Protein AF-A0A2W4NSA7-F1 (afdb_monomer)

Sequence (237 aa):
MKSSVKYSKTLLALAFLCTAGAYYANATHLRAGEITVVRENCNSHTYTITVTVYTNTGSSVLFGGRVGEEDILEFGDGDWILVPETPNTPRPDLGPEIGTASFSVTHTFPGPGEYTISYREPNRNQGVLNMDNSVNTRFYIETKLVIDPFMDCNNTPVLLIPPIDRACTGVAFFHNPGAYDPDGDSLSFELVVPFSDRNLKVVRYQDPPANDPRQFYLNYAPGNEKGDGPPSFRVIP

Secondary structure (DSSP, 8-state):
---THHHHHHHHHHHHHSSS---------EEEEEEEEEES-TT-SEEEEEEEEEEETTS-PPBSB-TTS--EEE-SSS-EEEPB-B--EE-TTT-TTEEEEEEEEEEE-SSSEEEEEEEEES---TT-TTSS-GGGSPEEEEEEEEE-TTS------EE-S-S-----TTS-------EE-TT-PPP-----PPEEETTEEPTT---TTTS-HHHH-S-STT-STTSSS--------

Radius of gyration: 23.22 Å; Cα contacts (8 Å, |Δi|>4): 445; chains: 1; bounding box: 49×84×49 Å

Mean predicted aligned error: 8.7 Å

Nearest PDB structures (foldseek):
  3r18-assembly1_A-2  TM=4.362E-01  e=1.658E-01  Gallus gallus
  1sox-assembly1_B  TM=4.479E-01  e=3.201E-01  Gallus gallus
  2a9d-assembly1_A  TM=4.074E-01  e=2.064E-01  Gallus gallus
  7ye6-assembly1_P  TM=1.324E-01  e=3.772E+00  Escherichia coli O157:H7

pLDDT: mean 86.06, std 15.07, range [40.16, 98.69]

Solvent-accessible surface area (backbone atoms only — not comparable to full-atom values): 14156 Å² total; per-residue (Å²): 144,88,70,78,70,68,58,56,60,55,54,52,52,53,57,54,61,76,64,66,62,91,67,76,77,69,50,41,28,47,76,46,68,53,68,40,44,42,58,77,44,83,88,55,57,34,27,44,37,33,43,39,37,32,32,31,58,82,37,92,64,52,49,47,36,58,97,91,59,66,21,35,38,34,52,47,83,84,54,68,45,75,36,59,63,37,74,66,44,79,32,71,91,79,33,85,52,30,18,36,36,72,53,74,48,80,48,70,56,98,63,73,46,76,25,54,30,32,41,35,35,73,17,16,36,65,82,47,73,45,36,59,64,26,35,78,33,31,36,42,53,74,41,78,47,74,45,54,94,87,56,76,73,70,58,51,61,46,69,72,38,79,92,73,81,86,76,58,78,52,49,84,74,85,87,71,50,56,66,47,43,91,76,66,62,88,85,82,86,82,93,74,82,59,36,40,44,92,99,35,63,50,52,77,62,36,62,67,59,72,42,61,42,72,80,71,28,100,53,46,64,44,28,21,60,84,50,82,32,54,58,80,71,79,86,83,132

Foldseek 3Di:
DPDPPPVVVVVVVVVVVVPPDPPPPLFAWFDDWDWWWAAPDFPFLKTKIKIKTKTQQVTPAFQFDDPPFDFWWDFQQPDIDGFDGWHWADDCVLNHRITMTMDIDMDGDPAFDKGKTKTKHAAHHPPPQQAPPRSRQIAMDIDIDGRDPPDTGFIDKDFPDPPSDDDAWLEDDDDDSNTDGPVHDDDDDDDDQGASDVVHGGHNGDPPPRRPVVVRDPDQQLRHNVRNGGDDDDDDD

Structure (mmCIF, N/CA/C/O backbone):
data_AF-A0A2W4NSA7-F1
#
_entry.id   AF-A0A2W4NSA7-F1
#
loop_
_atom_site.group_PDB
_atom_site.id
_atom_site.type_symbol
_atom_site.label_atom_id
_atom_site.label_alt_id
_atom_site.label_comp_id
_atom_site.label_asym_id
_atom_site.label_entity_id
_atom_site.label_seq_id
_atom_site.pdbx_PDB_ins_code
_atom_site.Cartn_x
_atom_site.Cartn_y
_atom_site.Cartn_z
_atom_site.occupancy
_atom_site.B_iso_or_equiv
_atom_site.auth_seq_id
_atom_site.auth_comp_id
_atom_site.auth_asym_id
_atom_site.auth_atom_id
_atom_site.pdbx_PDB_model_num
ATOM 1 N N . MET A 1 1 ? 22.757 66.559 -4.394 1.00 47.31 1 MET A N 1
ATOM 2 C CA . MET A 1 1 ? 21.870 65.521 -4.978 1.00 47.31 1 MET A CA 1
ATOM 3 C C . MET A 1 1 ? 22.685 64.328 -5.496 1.00 47.31 1 MET A C 1
ATOM 5 O O . MET A 1 1 ? 22.903 64.229 -6.691 1.00 47.31 1 MET A O 1
ATOM 9 N N . LYS A 1 2 ? 23.188 63.433 -4.631 1.00 47.50 2 LYS A N 1
ATOM 10 C CA . LYS A 1 2 ? 23.837 62.158 -5.038 1.00 47.50 2 LYS A CA 1
ATOM 11 C C . LYS A 1 2 ? 23.714 61.098 -3.925 1.00 47.50 2 LYS A C 1
ATOM 13 O O . LYS A 1 2 ? 24.714 60.577 -3.455 1.00 47.50 2 LYS A O 1
ATOM 18 N N . SER A 1 3 ? 22.495 60.825 -3.452 1.00 50.91 3 SER A N 1
ATOM 19 C CA . SER A 1 3 ? 22.263 59.845 -2.367 1.00 50.91 3 SER A CA 1
ATOM 20 C C . SER A 1 3 ? 21.275 58.725 -2.736 1.00 50.91 3 SER A C 1
ATOM 22 O O . SER A 1 3 ? 21.416 57.601 -2.271 1.00 50.91 3 SER A O 1
ATOM 24 N N . SER A 1 4 ? 20.340 58.953 -3.663 1.00 51.84 4 SER A N 1
ATOM 25 C CA . SER A 1 4 ? 19.227 58.009 -3.875 1.00 51.84 4 SER A CA 1
ATOM 26 C C . SER A 1 4 ? 19.523 56.793 -4.769 1.00 51.84 4 SER A C 1
ATOM 28 O O . SER A 1 4 ? 18.678 55.916 -4.889 1.00 51.84 4 SER A O 1
ATOM 30 N N . VAL A 1 5 ? 20.704 56.693 -5.393 1.00 52.97 5 VAL A N 1
ATOM 31 C CA . VAL A 1 5 ? 20.994 55.628 -6.385 1.00 52.97 5 VAL A CA 1
ATOM 32 C C . VAL A 1 5 ? 21.591 54.361 -5.751 1.00 52.97 5 VAL A C 1
ATOM 34 O O . VAL A 1 5 ? 21.470 53.276 -6.318 1.00 52.97 5 VAL A O 1
ATOM 37 N N . LYS A 1 6 ? 22.205 54.451 -4.561 1.00 48.12 6 LYS A N 1
ATOM 38 C CA . LYS A 1 6 ? 22.856 53.288 -3.923 1.00 48.12 6 LYS A CA 1
ATOM 39 C C . LYS A 1 6 ? 21.864 52.301 -3.299 1.00 48.12 6 LYS A C 1
ATOM 41 O O . LYS A 1 6 ? 22.124 51.109 -3.350 1.00 48.12 6 LYS A O 1
ATOM 46 N N . TYR A 1 7 ? 20.720 52.768 -2.796 1.00 50.25 7 TYR A N 1
ATOM 47 C CA . TYR A 1 7 ? 19.718 51.901 -2.157 1.00 50.25 7 TYR A CA 1
ATOM 48 C C . TYR A 1 7 ? 18.864 51.109 -3.160 1.00 50.25 7 TYR A C 1
ATOM 50 O O . TYR A 1 7 ? 18.431 50.001 -2.859 1.00 50.25 7 TYR A O 1
ATOM 58 N N . SER A 1 8 ? 18.678 51.631 -4.378 1.00 52.69 8 SER A N 1
ATOM 59 C CA . SER A 1 8 ? 17.890 50.980 -5.437 1.00 52.69 8 SER A CA 1
ATOM 60 C C . SER A 1 8 ? 18.523 49.674 -5.934 1.00 52.69 8 SER A C 1
ATOM 62 O O . SER A 1 8 ? 17.808 48.706 -6.179 1.00 52.69 8 SER A O 1
ATOM 64 N N . LYS A 1 9 ? 19.859 49.606 -6.026 1.00 50.03 9 LYS A N 1
ATOM 65 C CA . LYS A 1 9 ? 20.566 48.391 -6.467 1.00 50.03 9 LYS A CA 1
ATOM 66 C C . LYS A 1 9 ? 20.569 47.293 -5.400 1.00 50.03 9 LYS A C 1
ATOM 68 O O . LYS A 1 9 ? 20.499 46.119 -5.740 1.00 50.03 9 LYS A O 1
ATOM 73 N N . THR A 1 10 ? 20.597 47.674 -4.123 1.00 53.59 10 THR A N 1
ATOM 74 C CA . THR A 1 10 ? 20.563 46.736 -2.992 1.00 53.59 10 THR A CA 1
ATOM 75 C C . THR A 1 10 ? 19.165 46.147 -2.777 1.00 53.59 10 THR A C 1
ATOM 77 O O . THR A 1 10 ? 19.045 44.963 -2.487 1.00 53.59 10 THR A O 1
ATOM 80 N N . LEU A 1 11 ? 18.105 46.937 -2.995 1.00 53.12 11 LEU A N 1
ATOM 81 C CA . LEU A 1 11 ? 16.712 46.466 -2.952 1.00 53.12 11 LEU A CA 1
ATOM 82 C C . LEU A 1 11 ? 16.366 45.528 -4.122 1.00 53.12 11 LEU A C 1
ATOM 84 O O . LEU A 1 11 ? 15.655 44.548 -3.920 1.00 53.12 11 LEU A O 1
ATOM 88 N N . LEU A 1 12 ? 16.915 45.768 -5.320 1.00 53.81 12 LEU A N 1
ATOM 89 C CA . LEU A 1 12 ? 16.735 44.864 -6.465 1.00 53.81 12 LEU A CA 1
ATOM 90 C C . LEU A 1 12 ? 17.470 43.526 -6.274 1.00 53.81 12 LEU A C 1
ATOM 92 O O . LEU A 1 12 ? 16.956 42.482 -6.663 1.00 53.81 12 LEU A O 1
ATOM 96 N N . ALA A 1 13 ? 18.648 43.549 -5.642 1.00 54.66 13 ALA A N 1
ATOM 97 C CA . ALA A 1 13 ? 19.408 42.341 -5.324 1.00 54.66 13 ALA A CA 1
ATOM 98 C C . ALA A 1 13 ? 18.724 41.487 -4.239 1.00 54.66 13 ALA A C 1
ATOM 100 O O . ALA A 1 13 ? 18.745 40.264 -4.339 1.00 54.66 13 ALA A O 1
ATOM 101 N N . LEU A 1 14 ? 18.061 42.108 -3.253 1.00 53.50 14 LEU A N 1
ATOM 102 C CA . LEU A 1 14 ? 17.263 41.387 -2.250 1.00 53.50 14 LEU A CA 1
ATOM 103 C C . LEU A 1 14 ? 15.981 40.781 -2.851 1.00 53.50 14 LEU A C 1
ATOM 105 O O . LEU A 1 14 ? 15.630 39.651 -2.526 1.00 53.50 14 LEU A O 1
ATOM 109 N N . ALA A 1 15 ? 15.316 41.487 -3.771 1.00 54.31 15 ALA A N 1
ATOM 110 C CA . ALA A 1 15 ? 14.117 40.986 -4.452 1.00 54.31 15 ALA A CA 1
ATOM 111 C C . ALA A 1 15 ? 14.413 39.821 -5.423 1.00 54.31 15 ALA A C 1
ATOM 113 O O . ALA A 1 15 ? 13.588 38.921 -5.588 1.00 54.31 15 ALA A O 1
ATOM 114 N N . PHE A 1 16 ? 15.604 39.796 -6.031 1.00 51.59 16 PHE A N 1
ATOM 115 C CA . PHE A 1 16 ? 16.044 38.685 -6.884 1.00 51.59 16 PHE A CA 1
ATOM 116 C C . PHE A 1 16 ? 16.516 37.465 -6.070 1.00 51.59 16 PHE A C 1
ATOM 118 O O . PHE A 1 16 ? 16.397 36.332 -6.524 1.00 51.59 16 PHE A O 1
ATOM 125 N N . LEU A 1 17 ? 16.992 37.673 -4.835 1.00 49.41 17 LEU A N 1
ATOM 126 C CA . LEU A 1 17 ? 17.394 36.584 -3.937 1.00 49.41 17 LEU A CA 1
ATOM 127 C C . LEU A 1 17 ? 16.193 35.904 -3.254 1.00 49.41 17 LEU A C 1
ATOM 129 O O . LEU A 1 17 ? 16.261 34.720 -2.950 1.00 49.41 17 LEU A O 1
ATOM 133 N N . CYS A 1 18 ? 15.071 36.612 -3.077 1.00 50.19 18 CYS A N 1
ATOM 134 C CA . CYS A 1 18 ? 13.823 36.034 -2.555 1.00 50.19 18 CYS A CA 1
ATOM 135 C C . CYS A 1 18 ? 12.964 35.315 -3.614 1.00 50.19 18 CYS A C 1
ATOM 137 O O . CYS A 1 18 ? 11.980 34.677 -3.258 1.00 50.19 18 CYS A O 1
ATOM 139 N N . THR A 1 19 ? 13.315 35.403 -4.901 1.00 50.44 19 THR A N 1
ATOM 140 C CA . THR A 1 19 ? 12.646 34.672 -5.999 1.00 50.44 19 THR A CA 1
ATOM 141 C C . THR A 1 19 ? 13.460 33.475 -6.496 1.00 50.44 19 THR A C 1
ATOM 143 O O . THR A 1 19 ? 13.006 32.733 -7.367 1.00 50.44 19 THR A O 1
ATOM 146 N N . ALA A 1 20 ? 14.638 33.237 -5.909 1.00 49.03 20 ALA A N 1
ATOM 147 C CA . ALA A 1 20 ? 15.462 32.067 -6.165 1.00 49.03 20 ALA A CA 1
ATOM 148 C C . ALA A 1 20 ? 14.853 30.825 -5.494 1.00 49.03 20 ALA A C 1
ATOM 150 O O . ALA A 1 20 ? 15.292 30.384 -4.440 1.00 49.03 20 ALA A O 1
ATOM 151 N N . GLY A 1 21 ? 13.827 30.281 -6.147 1.00 46.22 21 GLY A N 1
ATOM 152 C CA . GLY A 1 21 ? 13.446 28.879 -6.075 1.00 46.22 21 GLY A CA 1
ATOM 153 C C . GLY A 1 21 ? 12.968 28.403 -4.710 1.00 46.22 21 GLY A C 1
ATOM 154 O O . GLY A 1 21 ? 13.722 27.792 -3.958 1.00 46.22 21 GLY A O 1
ATOM 155 N N . ALA A 1 22 ? 11.657 28.496 -4.486 1.00 41.12 22 ALA A N 1
ATOM 156 C CA . ALA A 1 22 ? 10.959 27.384 -3.852 1.00 41.12 22 ALA A CA 1
ATOM 157 C C . ALA A 1 22 ? 11.097 26.168 -4.787 1.00 41.12 22 ALA A C 1
ATOM 159 O O . ALA A 1 22 ? 10.206 25.850 -5.572 1.00 41.12 22 ALA A O 1
ATOM 160 N N . TYR A 1 23 ? 12.277 25.548 -4.788 1.00 40.16 23 TYR A N 1
ATOM 161 C CA . TYR A 1 23 ? 12.419 24.202 -5.298 1.00 40.16 23 TYR A CA 1
ATOM 162 C C . TYR A 1 23 ? 11.615 23.356 -4.326 1.00 40.16 23 TYR A C 1
ATOM 164 O O . TYR A 1 23 ? 12.035 23.150 -3.189 1.00 40.16 23 TYR A O 1
ATOM 172 N N . TYR A 1 24 ? 10.429 22.930 -4.756 1.00 40.41 24 TYR A N 1
ATOM 173 C CA . TYR A 1 24 ? 9.794 21.767 -4.166 1.00 40.41 24 TYR A CA 1
ATOM 174 C C . TYR A 1 24 ? 10.862 20.675 -4.197 1.00 40.41 24 TYR A C 1
ATOM 176 O O . TYR A 1 24 ? 11.271 20.219 -5.268 1.00 40.41 24 TYR A O 1
ATOM 184 N N . ALA A 1 25 ? 11.423 20.358 -3.032 1.00 43.66 25 ALA A N 1
ATOM 185 C CA . ALA A 1 25 ? 12.232 19.171 -2.874 1.00 43.66 25 ALA A CA 1
ATOM 186 C C . ALA A 1 25 ? 11.259 18.020 -3.117 1.00 43.66 25 ALA A C 1
ATOM 188 O O . ALA A 1 25 ? 10.485 17.661 -2.235 1.00 43.66 25 ALA A O 1
ATOM 189 N N . ASN A 1 26 ? 11.208 17.534 -4.356 1.00 51.25 26 ASN A N 1
ATOM 190 C CA . ASN A 1 26 ? 10.340 16.424 -4.705 1.00 51.25 26 ASN A CA 1
ATOM 191 C C . ASN A 1 26 ? 10.906 15.188 -4.012 1.00 51.25 26 ASN A C 1
ATOM 193 O O . ASN A 1 26 ? 11.885 14.584 -4.454 1.00 51.25 26 ASN A O 1
ATOM 197 N N . ALA A 1 27 ? 10.339 14.892 -2.852 1.00 52.41 27 ALA A N 1
ATOM 198 C CA . ALA A 1 27 ? 10.641 13.723 -2.064 1.00 52.41 27 ALA A CA 1
ATOM 199 C C . ALA A 1 27 ? 10.345 12.462 -2.881 1.00 52.41 27 ALA A C 1
ATOM 201 O O . ALA A 1 27 ? 9.227 12.277 -3.323 1.00 52.41 27 ALA A O 1
ATOM 202 N N . THR A 1 28 ? 11.317 11.575 -3.082 1.00 65.56 28 THR A N 1
ATOM 203 C CA . THR A 1 28 ? 11.113 10.302 -3.799 1.00 65.56 28 THR A CA 1
ATOM 204 C C . THR A 1 28 ? 11.436 9.171 -2.844 1.00 65.56 28 THR A C 1
ATOM 206 O O . THR A 1 28 ? 12.606 8.853 -2.628 1.00 65.56 28 THR A O 1
ATOM 209 N N . HIS A 1 29 ? 10.426 8.626 -2.168 1.00 81.94 29 HIS A N 1
ATOM 210 C CA . HIS A 1 29 ? 10.719 7.655 -1.119 1.00 81.94 29 HIS A CA 1
ATOM 211 C C . HIS A 1 29 ? 9.782 6.457 -1.051 1.00 81.94 29 HIS A C 1
ATOM 213 O O . HIS A 1 29 ? 10.255 5.408 -0.635 1.00 81.94 29 HIS A O 1
ATOM 219 N N . LEU A 1 30 ? 8.533 6.525 -1.513 1.00 90.00 30 LEU A N 1
ATOM 220 C CA . LEU A 1 30 ? 7.637 5.367 -1.470 1.00 90.00 30 LEU A CA 1
ATOM 221 C C . LEU A 1 30 ? 7.815 4.451 -2.693 1.00 90.00 30 LEU A C 1
ATOM 223 O O . LEU A 1 30 ? 7.684 4.874 -3.849 1.00 90.00 30 LEU A O 1
ATOM 227 N N . ARG A 1 31 ? 8.118 3.174 -2.425 1.00 89.88 31 ARG A N 1
ATOM 228 C CA . ARG A 1 31 ? 8.253 2.088 -3.417 1.00 89.88 31 ARG A CA 1
ATOM 229 C C . ARG A 1 31 ? 6.955 1.301 -3.559 1.00 89.88 31 ARG A C 1
ATOM 231 O O . ARG A 1 31 ? 6.511 1.053 -4.676 1.00 89.88 31 ARG A O 1
ATOM 238 N N . ALA A 1 32 ? 6.374 0.914 -2.431 1.00 93.00 32 ALA A N 1
ATOM 239 C CA . ALA A 1 32 ? 5.182 0.083 -2.331 1.00 93.00 32 ALA A CA 1
ATOM 240 C C . ALA A 1 32 ? 4.535 0.283 -0.956 1.00 93.00 32 ALA A C 1
ATOM 242 O O . ALA A 1 32 ? 5.135 0.899 -0.074 1.00 93.00 32 ALA A O 1
ATOM 243 N N . GLY A 1 33 ? 3.341 -0.264 -0.760 1.00 94.19 33 GLY A N 1
ATOM 244 C CA . GLY A 1 33 ? 2.681 -0.252 0.535 1.00 94.19 33 GLY A CA 1
ATOM 245 C C . GLY A 1 33 ? 1.365 -1.009 0.520 1.00 94.19 33 GLY A C 1
ATOM 246 O O . GLY A 1 33 ? 0.866 -1.381 -0.542 1.00 94.19 33 GLY A O 1
ATOM 247 N N . GLU A 1 34 ? 0.828 -1.219 1.709 1.00 96.50 34 GLU A N 1
ATOM 248 C CA . GLU A 1 34 ? -0.419 -1.929 1.964 1.00 96.50 34 GLU A CA 1
ATOM 249 C C . GLU A 1 34 ? -1.157 -1.295 3.147 1.00 96.50 34 GLU A C 1
ATOM 251 O O . GLU A 1 34 ? -0.552 -0.631 3.996 1.00 96.50 34 GLU A O 1
ATOM 256 N N . ILE 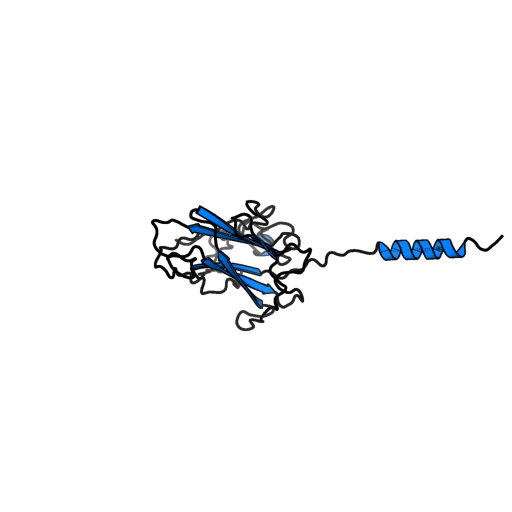A 1 35 ? -2.471 -1.512 3.192 1.00 98.25 35 ILE A N 1
ATOM 257 C CA . ILE A 1 35 ? -3.309 -1.176 4.340 1.00 98.25 35 ILE A CA 1
ATOM 258 C C . ILE A 1 35 ? -3.905 -2.476 4.860 1.00 98.25 35 ILE A C 1
ATOM 260 O O . ILE A 1 35 ? -4.646 -3.142 4.135 1.00 98.25 35 ILE A O 1
ATOM 264 N N . THR A 1 36 ? -3.614 -2.808 6.113 1.00 97.81 36 THR A N 1
ATOM 265 C CA . THR A 1 36 ? -4.266 -3.912 6.818 1.00 97.81 36 THR A CA 1
ATOM 266 C C . THR A 1 36 ? -5.282 -3.377 7.815 1.00 97.81 36 THR A C 1
ATOM 268 O O . THR A 1 36 ? -5.093 -2.324 8.431 1.00 97.81 36 THR A O 1
ATOM 271 N N . VAL A 1 37 ? -6.391 -4.094 7.951 1.00 97.56 37 VAL A N 1
ATOM 272 C CA . VAL A 1 37 ? -7.509 -3.742 8.821 1.00 97.56 37 VAL A CA 1
ATOM 273 C C . VAL A 1 37 ? -7.856 -4.978 9.631 1.00 97.56 37 VAL A C 1
ATOM 275 O O . VAL A 1 37 ? -8.299 -5.986 9.081 1.00 97.56 37 VAL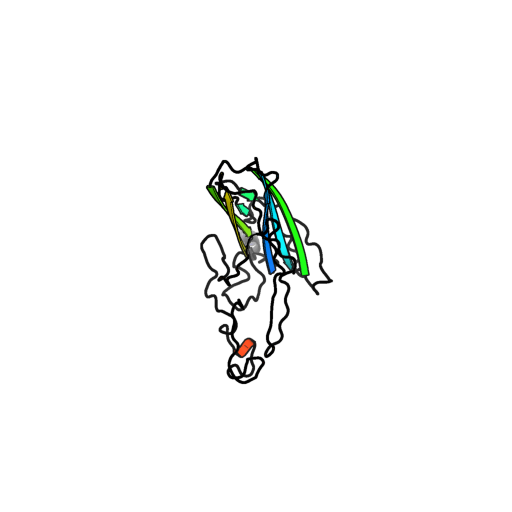 A O 1
ATOM 278 N N . VAL A 1 38 ? -7.623 -4.893 10.938 1.00 95.75 38 VAL A N 1
ATOM 279 C CA . VAL A 1 38 ? -7.856 -5.989 11.880 1.00 95.75 38 VAL A CA 1
ATOM 280 C C . VAL A 1 38 ? -8.913 -5.559 12.879 1.00 95.75 38 VAL A C 1
ATOM 282 O O . VAL A 1 38 ? -8.760 -4.541 13.558 1.00 95.75 38 VAL A O 1
ATOM 285 N N . ARG A 1 39 ? -10.000 -6.318 12.972 1.00 94.31 39 ARG A N 1
ATOM 286 C CA . ARG A 1 39 ? -11.104 -6.029 13.888 1.00 94.31 39 ARG A CA 1
ATOM 287 C C . ARG A 1 39 ? -10.701 -6.385 15.318 1.00 94.31 39 ARG A C 1
ATOM 289 O O . ARG A 1 39 ? -10.184 -7.469 15.564 1.00 94.31 39 ARG A O 1
ATOM 296 N N . GLU A 1 40 ? -10.949 -5.495 16.280 1.00 92.25 40 GLU A N 1
ATOM 297 C CA . GLU A 1 40 ? -10.556 -5.751 17.677 1.00 92.25 40 GLU A CA 1
ATOM 298 C C . GLU A 1 40 ? -11.348 -6.905 18.304 1.00 92.25 40 GLU A C 1
ATOM 300 O O . GLU A 1 40 ? -10.810 -7.697 19.075 1.00 92.25 40 GLU A O 1
ATOM 305 N N . ASN A 1 41 ? -12.647 -6.980 18.008 1.00 88.12 41 ASN A N 1
ATOM 306 C CA . ASN A 1 41 ? -13.501 -8.106 18.365 1.00 88.12 41 ASN A CA 1
ATOM 307 C C . ASN A 1 41 ? -14.737 -8.157 17.456 1.00 88.12 41 ASN A C 1
ATOM 309 O O . ASN A 1 41 ? -15.188 -7.136 16.941 1.00 88.12 41 ASN A O 1
ATOM 313 N N . CYS A 1 42 ? -15.342 -9.338 17.319 1.00 86.06 42 CYS A N 1
ATOM 314 C CA . CYS A 1 42 ? -16.449 -9.579 16.386 1.00 86.06 42 CYS A CA 1
ATOM 315 C C . CYS A 1 42 ? -17.721 -8.758 16.678 1.00 86.06 42 CYS A C 1
ATOM 317 O O . CYS A 1 42 ? -18.604 -8.681 15.830 1.00 86.06 42 CYS A O 1
ATOM 319 N N . ASN A 1 43 ? -17.831 -8.150 17.865 1.00 85.19 43 ASN A N 1
ATOM 320 C CA . ASN A 1 43 ? -19.005 -7.387 18.296 1.00 85.19 43 ASN A CA 1
ATOM 321 C C . ASN A 1 43 ? -18.792 -5.864 18.237 1.00 85.19 43 ASN A C 1
ATOM 323 O O . ASN A 1 43 ? -19.722 -5.116 18.538 1.00 85.19 43 ASN A O 1
ATOM 327 N N . SER A 1 44 ? -17.595 -5.384 17.882 1.00 89.12 44 SER A N 1
ATOM 328 C CA . SER A 1 44 ? -17.293 -3.953 17.777 1.00 89.12 44 SER A CA 1
ATOM 329 C C . SER A 1 44 ? -17.249 -3.493 16.323 1.00 89.12 44 SER A C 1
ATOM 331 O O . SER A 1 44 ? -17.029 -4.283 15.409 1.00 89.12 44 SER A O 1
ATOM 333 N N . HIS A 1 45 ? -17.419 -2.194 16.095 1.00 93.69 45 HIS A N 1
ATOM 334 C CA . HIS A 1 45 ? -17.046 -1.552 14.830 1.00 93.69 45 HIS A CA 1
ATOM 335 C C . HIS A 1 45 ? -15.650 -0.928 14.929 1.00 93.69 45 HIS A C 1
ATOM 337 O O . HIS A 1 45 ? -15.359 0.054 14.251 1.00 93.69 45 HIS A O 1
ATOM 343 N N . THR A 1 46 ? -14.810 -1.469 15.812 1.00 96.44 46 THR A N 1
ATOM 344 C CA . THR A 1 46 ? -13.496 -0.927 16.143 1.00 96.44 46 THR A CA 1
ATOM 345 C C . THR A 1 46 ? -12.416 -1.787 15.508 1.00 96.44 46 THR A C 1
ATOM 347 O O . THR A 1 46 ? -12.391 -3.006 15.695 1.00 96.44 46 THR A O 1
ATOM 350 N N . TYR A 1 47 ? -11.531 -1.139 14.757 1.00 97.56 47 TYR A N 1
ATOM 351 C CA . TYR A 1 47 ? -10.495 -1.786 13.964 1.00 97.56 47 TYR A CA 1
ATOM 352 C C . TYR A 1 47 ? -9.150 -1.119 14.212 1.00 97.56 47 TYR A C 1
ATOM 354 O O . TYR A 1 47 ? -9.059 0.104 14.308 1.00 97.56 47 TYR A O 1
ATOM 362 N N . THR A 1 48 ? -8.100 -1.930 14.255 1.00 98.19 48 THR A N 1
ATOM 363 C CA . THR A 1 48 ? -6.725 -1.467 14.101 1.00 98.19 48 THR A CA 1
ATOM 364 C C . THR A 1 48 ? -6.414 -1.399 12.613 1.00 98.19 48 THR A C 1
ATOM 366 O O . THR A 1 48 ? -6.384 -2.421 11.927 1.00 98.19 48 THR A O 1
ATOM 369 N N . ILE A 1 49 ? -6.191 -0.188 12.117 1.00 98.62 49 ILE A N 1
ATOM 370 C CA . ILE A 1 49 ? -5.814 0.092 10.734 1.00 98.62 49 ILE A CA 1
ATOM 371 C C . ILE A 1 49 ? -4.315 0.352 10.719 1.00 98.62 49 ILE A C 1
ATOM 373 O O . ILE A 1 49 ? -3.836 1.212 11.458 1.00 98.62 49 ILE A O 1
ATOM 377 N N . THR A 1 50 ? -3.576 -0.384 9.894 1.00 98.56 50 THR A N 1
ATOM 378 C CA . THR A 1 50 ? -2.127 -0.225 9.755 1.00 98.56 50 THR A CA 1
ATOM 379 C C . THR A 1 50 ? -1.765 0.065 8.311 1.00 98.56 50 THR A C 1
ATOM 381 O O . THR A 1 50 ? -2.076 -0.719 7.420 1.00 98.56 50 THR A O 1
ATOM 384 N N . VAL A 1 51 ? -1.079 1.182 8.089 1.00 98.31 51 VAL A N 1
ATOM 385 C CA . VAL A 1 51 ? -0.426 1.492 6.817 1.00 98.31 51 VAL A CA 1
ATOM 386 C C . VAL A 1 51 ? 1.018 1.035 6.930 1.00 98.31 51 VAL A C 1
ATOM 388 O O . VAL A 1 51 ? 1.741 1.522 7.801 1.00 98.31 51 VAL A O 1
ATOM 391 N N . THR A 1 52 ? 1.444 0.130 6.054 1.00 97.38 52 THR A N 1
ATOM 392 C CA . THR A 1 52 ? 2.845 -0.296 5.946 1.00 97.38 52 THR A CA 1
ATOM 393 C C . THR A 1 52 ? 3.373 0.114 4.588 1.00 97.38 52 THR A C 1
ATOM 395 O O . THR A 1 52 ? 2.772 -0.200 3.562 1.00 97.38 52 THR A O 1
ATOM 398 N N . VAL A 1 53 ? 4.514 0.796 4.565 1.00 96.06 53 VAL A N 1
ATOM 399 C CA . VAL A 1 53 ? 5.170 1.230 3.332 1.00 96.06 53 VAL A CA 1
ATOM 400 C C . VAL A 1 53 ? 6.587 0.689 3.235 1.00 96.06 53 VAL A C 1
ATOM 402 O O . VAL A 1 53 ? 7.294 0.512 4.229 1.00 96.06 53 VAL A O 1
ATOM 405 N N . TYR A 1 54 ? 7.017 0.477 1.998 1.00 94.56 54 TYR A N 1
ATOM 406 C CA . TYR A 1 54 ? 8.389 0.166 1.643 1.00 94.56 54 TYR A CA 1
ATOM 407 C C . TYR A 1 54 ? 9.034 1.401 1.044 1.00 94.56 54 TYR A C 1
ATOM 409 O O . TYR A 1 54 ? 8.494 2.002 0.110 1.00 94.56 54 TYR A O 1
ATOM 417 N N . THR A 1 55 ? 10.198 1.767 1.565 1.00 93.56 55 THR A N 1
ATOM 418 C CA . THR A 1 55 ? 10.798 3.071 1.317 1.00 93.56 55 THR A CA 1
ATOM 419 C C . THR A 1 55 ? 12.183 2.998 0.684 1.00 93.56 55 THR A C 1
ATOM 421 O O . THR A 1 55 ? 12.874 1.977 0.728 1.00 93.56 55 THR A O 1
ATOM 424 N N . ASN A 1 56 ? 12.582 4.086 0.025 1.00 91.81 56 ASN A N 1
ATOM 425 C CA . ASN A 1 56 ? 13.924 4.307 -0.492 1.00 91.81 56 ASN A CA 1
ATOM 426 C C . ASN A 1 56 ? 14.796 4.982 0.575 1.00 91.81 56 ASN A C 1
ATOM 428 O O . ASN A 1 56 ? 14.735 6.198 0.743 1.00 91.81 56 ASN A O 1
ATOM 432 N N . THR A 1 57 ? 15.645 4.215 1.260 1.00 91.44 57 THR A N 1
ATOM 433 C CA . THR A 1 57 ? 16.522 4.751 2.321 1.00 91.44 57 THR A CA 1
ATOM 434 C C . THR A 1 57 ? 17.731 5.532 1.794 1.00 91.44 57 THR A C 1
ATOM 436 O O . THR A 1 57 ? 18.481 6.090 2.590 1.00 91.44 57 THR A O 1
ATOM 439 N N . GLY A 1 58 ? 17.907 5.631 0.468 1.00 89.25 58 GLY A N 1
ATOM 440 C CA . GLY A 1 58 ? 18.808 6.611 -0.151 1.00 89.25 58 GLY A CA 1
ATOM 441 C C . GLY A 1 58 ? 18.276 8.054 -0.093 1.00 89.25 58 GLY A C 1
ATOM 442 O O . GLY A 1 58 ? 19.033 9.001 -0.302 1.00 89.25 58 GLY A O 1
ATOM 443 N N . SER A 1 59 ? 16.984 8.233 0.207 1.00 86.75 59 SER A N 1
ATOM 444 C CA . SER A 1 59 ? 16.353 9.526 0.481 1.00 86.75 59 SER A CA 1
ATOM 445 C C . SER A 1 59 ? 16.373 9.830 1.982 1.00 86.75 59 SER A C 1
ATOM 447 O O . SER A 1 59 ? 16.210 8.933 2.807 1.00 86.75 59 SER A O 1
ATOM 449 N N . SER A 1 60 ? 16.517 11.106 2.351 1.00 87.62 60 SER A N 1
ATOM 450 C CA . SER A 1 60 ? 16.387 11.560 3.745 1.00 87.62 60 SER A CA 1
ATOM 451 C C . SER A 1 60 ? 14.936 11.797 4.176 1.00 87.62 60 SER A C 1
ATOM 453 O O . SER A 1 60 ? 14.704 12.261 5.289 1.00 87.62 60 SER A O 1
ATOM 455 N N . VAL A 1 61 ? 13.973 11.559 3.283 1.00 88.06 61 VAL A N 1
ATOM 456 C CA . VAL A 1 61 ? 12.550 11.795 3.541 1.00 88.06 61 VAL A CA 1
ATOM 457 C C . VAL A 1 61 ? 11.980 10.651 4.371 1.00 88.06 61 VAL A C 1
ATOM 459 O O . VAL A 1 61 ? 12.247 9.478 4.097 1.00 88.06 61 VAL A O 1
ATOM 462 N N . LEU A 1 62 ? 11.225 11.013 5.402 1.00 92.00 62 LEU A N 1
ATOM 463 C CA . LEU A 1 62 ? 10.554 10.088 6.305 1.00 92.00 62 LEU A CA 1
ATOM 464 C C . LEU A 1 62 ? 9.139 9.793 5.798 1.00 92.00 62 LEU A C 1
ATOM 466 O O . LEU A 1 62 ? 8.613 10.558 5.006 1.00 92.00 62 LEU A O 1
ATOM 470 N N . PHE A 1 63 ? 8.572 8.671 6.237 1.00 94.75 63 PHE A N 1
ATOM 471 C CA . PHE A 1 63 ? 7.196 8.297 5.913 1.00 94.75 63 PHE A CA 1
ATOM 472 C C . PHE A 1 63 ? 6.215 9.157 6.706 1.00 94.75 63 PHE A C 1
ATOM 474 O O . PHE A 1 63 ? 6.409 9.328 7.914 1.00 94.75 63 PHE A O 1
ATOM 481 N N . GLY A 1 64 ? 5.145 9.621 6.065 1.00 94.44 64 GLY A N 1
ATOM 482 C CA . GLY A 1 64 ? 4.184 10.500 6.715 1.00 94.44 64 GLY A CA 1
ATOM 483 C C . GLY A 1 64 ? 4.713 11.923 6.876 1.00 94.44 64 GLY A C 1
ATOM 484 O O . GLY A 1 64 ? 5.869 12.226 6.583 1.00 94.44 64 GLY A O 1
ATOM 485 N N . GLY A 1 65 ? 3.859 12.799 7.391 1.00 92.94 65 GLY A N 1
ATOM 486 C CA . GLY A 1 65 ? 4.082 14.232 7.294 1.00 92.94 65 GLY A CA 1
ATOM 487 C C . GLY A 1 65 ? 3.797 15.031 8.553 1.00 92.94 65 GLY A C 1
ATOM 488 O O . GLY A 1 65 ? 3.565 14.529 9.662 1.00 92.94 65 GLY A O 1
ATOM 489 N N . ARG A 1 66 ? 3.845 16.343 8.355 1.00 91.94 66 ARG A N 1
ATOM 490 C CA . ARG A 1 66 ? 3.610 17.394 9.344 1.00 91.94 66 ARG A CA 1
ATOM 491 C C . ARG A 1 66 ? 2.359 18.183 8.989 1.00 91.94 66 ARG A C 1
ATOM 493 O O . ARG A 1 66 ? 1.820 18.121 7.890 1.00 91.94 66 ARG A O 1
ATOM 500 N N . VAL A 1 67 ? 1.871 18.954 9.959 1.00 87.31 67 VAL A N 1
ATOM 501 C CA . VAL A 1 67 ? 0.676 19.785 9.772 1.00 87.31 67 VAL A CA 1
ATOM 502 C C . VAL A 1 67 ? 0.865 20.713 8.570 1.00 87.31 67 VAL A C 1
ATOM 504 O O . VAL A 1 67 ? 1.788 21.525 8.554 1.00 87.31 67 VAL A O 1
ATOM 507 N N . GLY A 1 68 ? -0.046 20.609 7.600 1.00 84.38 68 GLY A N 1
ATOM 508 C CA . GLY A 1 68 ? -0.009 21.357 6.340 1.00 84.38 68 GLY A CA 1
ATOM 509 C C . GLY A 1 68 ? 0.446 20.540 5.127 1.00 84.38 68 GLY A C 1
ATOM 510 O O . GLY A 1 68 ? 0.373 21.058 4.015 1.00 84.38 68 GLY A O 1
ATOM 511 N N . GLU A 1 69 ? 0.880 19.296 5.327 1.00 88.38 69 GLU A N 1
ATOM 512 C CA . GLU A 1 69 ? 1.215 18.344 4.262 1.00 88.38 69 GLU A CA 1
ATOM 513 C C . GLU A 1 69 ? 0.009 17.442 3.921 1.00 88.38 69 GLU A C 1
ATOM 515 O O . GLU A 1 69 ? -1.068 17.568 4.513 1.00 88.38 69 GLU A O 1
ATOM 520 N N . GLU A 1 70 ? 0.151 16.582 2.909 1.00 88.75 70 GLU A N 1
ATOM 521 C CA . GLU A 1 70 ? -0.958 15.814 2.311 1.00 88.75 70 GLU A CA 1
ATOM 522 C C . GLU A 1 70 ? -0.881 14.302 2.603 1.00 88.75 70 GLU A C 1
ATOM 524 O O . GLU A 1 70 ? -1.462 13.503 1.868 1.00 88.75 70 GLU A O 1
ATOM 529 N N . ASP A 1 71 ? -0.208 13.918 3.689 1.00 94.75 71 ASP A N 1
ATOM 530 C CA . ASP A 1 71 ? 0.064 12.534 4.115 1.00 94.75 71 ASP A CA 1
ATOM 531 C C . ASP A 1 71 ? -1.110 11.931 4.891 1.00 94.75 71 ASP A C 1
ATOM 533 O O . ASP A 1 71 ? -1.050 11.665 6.096 1.00 94.75 71 ASP A O 1
ATOM 537 N N . ILE A 1 72 ? -2.242 11.812 4.203 1.00 97.50 72 ILE A N 1
ATOM 538 C CA . ILE A 1 72 ? -3.547 11.590 4.821 1.00 97.50 72 ILE A CA 1
ATOM 539 C C . ILE A 1 72 ? -3.965 10.126 4.721 1.00 97.50 72 ILE A C 1
ATOM 541 O O . ILE A 1 72 ? -4.013 9.550 3.632 1.00 97.50 72 ILE A O 1
ATOM 545 N N . LEU A 1 73 ? -4.350 9.564 5.868 1.00 98.50 73 LEU A N 1
ATOM 546 C CA . LEU A 1 73 ? -5.147 8.346 5.972 1.00 98.50 73 LEU A CA 1
ATOM 547 C C . LEU A 1 73 ? -6.620 8.745 6.141 1.00 98.50 73 LEU A C 1
ATOM 549 O O . LEU A 1 73 ? -7.004 9.310 7.162 1.00 98.50 73 LEU A O 1
ATOM 553 N N . GLU A 1 74 ? -7.437 8.471 5.130 1.00 98.50 74 GLU A N 1
ATOM 554 C CA . GLU A 1 74 ? -8.890 8.679 5.150 1.00 98.50 74 GLU A CA 1
ATOM 555 C C . GLU A 1 74 ? -9.575 7.351 5.487 1.00 98.50 74 GLU A C 1
ATOM 557 O O . GLU A 1 74 ? -9.267 6.333 4.866 1.00 98.50 74 GLU A O 1
ATOM 562 N N . PHE A 1 75 ? -10.521 7.347 6.429 1.00 98.62 75 PHE A N 1
ATOM 563 C CA . PHE A 1 75 ? -11.212 6.115 6.842 1.00 98.62 75 PHE A CA 1
ATOM 564 C C . PHE A 1 75 ? -12.397 5.758 5.934 1.00 98.62 75 PHE A C 1
ATOM 566 O O . PHE A 1 75 ? -12.858 4.620 5.924 1.00 98.62 75 PHE A O 1
ATOM 573 N N . GLY A 1 76 ? -12.872 6.713 5.131 1.00 97.81 76 GLY A N 1
ATOM 574 C CA . GLY A 1 76 ? -13.994 6.516 4.211 1.00 97.81 76 GLY A CA 1
ATOM 575 C C . GLY A 1 76 ? -15.375 6.760 4.828 1.00 97.81 76 GLY A C 1
ATOM 576 O O . GLY A 1 76 ? -16.376 6.567 4.145 1.00 97.81 76 GLY A O 1
ATOM 577 N N . ASP A 1 77 ? -15.445 7.214 6.080 1.00 98.06 77 ASP A N 1
ATOM 578 C CA . ASP A 1 77 ? -16.668 7.639 6.781 1.00 98.06 77 ASP A CA 1
ATOM 579 C C . ASP A 1 77 ? -16.773 9.166 6.968 1.00 98.06 77 ASP A C 1
ATOM 581 O O . ASP A 1 77 ? -17.734 9.663 7.552 1.00 98.06 77 ASP A O 1
ATOM 585 N N . GLY A 1 78 ? -15.809 9.913 6.423 1.00 97.69 78 GLY A N 1
ATOM 586 C CA . GLY A 1 78 ? -15.682 11.363 6.568 1.00 97.69 78 GLY A CA 1
ATOM 587 C C . GLY A 1 78 ? -14.563 11.778 7.522 1.00 97.69 78 GLY A C 1
ATOM 588 O O . GLY A 1 78 ? -14.087 12.912 7.415 1.00 97.69 78 GLY A O 1
ATOM 589 N N . ASP A 1 79 ? -14.093 10.862 8.372 1.00 98.31 79 ASP A N 1
ATOM 590 C CA . ASP A 1 79 ? -12.946 11.095 9.239 1.00 98.31 79 ASP A CA 1
ATOM 591 C C . ASP A 1 79 ? -11.628 10.767 8.524 1.00 98.31 79 ASP A C 1
ATOM 593 O O . ASP A 1 79 ? -11.539 9.953 7.593 1.00 98.31 79 ASP A O 1
ATOM 597 N N . TRP A 1 80 ? -10.573 11.437 8.975 1.00 98.19 80 TRP A N 1
ATOM 598 C CA . TRP A 1 80 ? -9.220 11.277 8.467 1.00 98.19 80 TRP A CA 1
ATOM 599 C C . TRP A 1 80 ? -8.196 11.627 9.543 1.00 98.19 80 TRP A C 1
ATOM 601 O O . TRP A 1 80 ? -8.494 12.320 10.520 1.00 98.19 80 TRP A O 1
ATOM 611 N N . ILE A 1 81 ? -6.964 11.173 9.338 1.00 98.00 81 ILE A N 1
ATOM 612 C CA . ILE A 1 81 ? -5.820 11.516 10.175 1.00 98.00 81 ILE A CA 1
ATOM 613 C C . ILE A 1 81 ? -4.610 11.859 9.305 1.00 98.00 81 ILE A C 1
ATOM 615 O O . ILE A 1 81 ? -4.368 11.240 8.269 1.00 98.00 81 ILE A O 1
ATOM 619 N N . LEU A 1 82 ? -3.848 12.864 9.735 1.00 97.94 82 LEU A N 1
ATOM 620 C CA . LEU A 1 82 ? -2.503 13.094 9.222 1.00 97.94 82 LEU A CA 1
ATOM 621 C C . LEU A 1 82 ? -1.587 12.012 9.798 1.00 97.94 82 LEU A C 1
ATOM 623 O O . LEU A 1 82 ? -1.412 11.943 11.018 1.00 97.94 82 LEU A O 1
ATOM 627 N N . VAL A 1 83 ? -1.000 11.189 8.932 1.00 97.88 83 VAL A N 1
ATOM 628 C CA . VAL A 1 83 ? -0.005 10.200 9.348 1.00 97.88 83 VAL A CA 1
ATOM 629 C C . VAL A 1 83 ? 1.250 10.950 9.799 1.00 97.88 83 VAL A C 1
ATOM 631 O O . VAL A 1 83 ? 1.797 11.723 9.014 1.00 97.88 83 VAL A O 1
ATOM 634 N N . PRO A 1 84 ? 1.703 10.773 11.052 1.00 96.69 84 PRO A N 1
ATOM 635 C CA . PRO A 1 84 ? 2.846 11.505 11.569 1.00 96.69 84 PRO A CA 1
ATOM 636 C C . PRO A 1 84 ? 4.147 11.026 10.928 1.00 96.69 84 PRO A C 1
ATOM 638 O O . PRO A 1 84 ? 4.330 9.834 10.671 1.00 96.69 84 PRO A O 1
ATOM 641 N N . GLU A 1 85 ? 5.081 11.960 10.779 1.00 95.12 85 GLU A N 1
ATOM 642 C CA . GLU A 1 85 ? 6.449 11.685 10.345 1.00 95.12 85 GLU A CA 1
ATOM 643 C C . GLU A 1 85 ? 7.086 10.547 11.171 1.00 95.12 85 GLU A C 1
ATOM 645 O O . GLU A 1 85 ? 7.301 10.655 12.383 1.00 95.12 85 GLU A O 1
ATOM 650 N N . THR A 1 86 ? 7.381 9.440 10.495 1.00 94.69 86 THR A N 1
ATOM 651 C CA . THR A 1 86 ? 7.821 8.175 11.080 1.00 94.69 86 THR A CA 1
ATOM 652 C C . THR A 1 86 ? 9.149 7.741 10.449 1.00 94.69 86 THR A C 1
ATOM 654 O O . THR A 1 86 ? 9.263 7.661 9.221 1.00 94.69 86 THR A O 1
ATOM 657 N N . PRO A 1 87 ? 10.182 7.433 11.258 1.00 94.00 87 PRO A N 1
ATOM 658 C CA . PRO A 1 87 ? 11.473 7.006 10.737 1.00 94.00 87 PRO A CA 1
ATOM 659 C C . PRO A 1 87 ? 11.403 5.732 9.889 1.00 94.00 87 PRO A C 1
ATOM 661 O O . PRO A 1 87 ? 10.794 4.735 10.275 1.00 94.00 87 PRO A O 1
ATOM 664 N N . ASN A 1 88 ? 12.127 5.735 8.770 1.00 94.44 88 ASN A N 1
ATOM 665 C CA . ASN A 1 88 ? 12.353 4.533 7.977 1.00 94.44 88 ASN A CA 1
ATOM 666 C C . ASN A 1 88 ? 13.267 3.560 8.731 1.00 94.44 88 ASN A C 1
ATOM 668 O O . ASN A 1 88 ? 14.361 3.928 9.162 1.00 94.44 88 ASN A O 1
ATOM 672 N N . THR A 1 89 ? 12.857 2.299 8.822 1.00 96.25 89 THR A N 1
ATOM 673 C CA . THR A 1 89 ? 13.682 1.198 9.328 1.00 96.25 89 THR A CA 1
ATOM 674 C C . THR A 1 89 ? 14.432 0.558 8.159 1.00 96.25 89 THR A C 1
ATOM 676 O O . THR A 1 89 ? 13.782 0.003 7.272 1.00 96.25 89 THR A O 1
ATOM 679 N N . PRO A 1 90 ? 15.776 0.606 8.107 1.00 95.94 90 PRO A N 1
ATOM 680 C CA . PRO A 1 90 ? 16.537 -0.021 7.029 1.00 95.94 90 PRO A CA 1
ATOM 681 C C . PRO A 1 90 ? 16.321 -1.537 6.956 1.00 95.94 90 PRO A C 1
ATOM 683 O O . PRO A 1 90 ? 16.296 -2.220 7.980 1.00 95.94 90 PRO A O 1
ATOM 686 N N . ARG A 1 91 ? 16.228 -2.066 5.733 1.00 96.00 91 ARG A N 1
ATOM 687 C CA . ARG A 1 91 ? 16.041 -3.493 5.431 1.00 96.00 91 ARG A CA 1
ATOM 688 C C . ARG A 1 91 ? 17.148 -4.005 4.505 1.00 96.00 91 ARG A C 1
ATOM 690 O O . ARG A 1 91 ? 16.896 -4.275 3.330 1.00 96.00 91 ARG A O 1
ATOM 697 N N . PRO A 1 92 ? 18.396 -4.127 5.005 1.00 94.81 92 PRO A N 1
ATOM 698 C CA . PRO A 1 92 ? 19.529 -4.582 4.195 1.00 94.81 92 PRO A CA 1
ATOM 699 C C . PRO A 1 92 ? 19.359 -6.018 3.682 1.00 94.81 92 PRO A C 1
ATOM 701 O O . PRO A 1 92 ? 19.986 -6.393 2.695 1.00 94.81 92 PRO A O 1
ATOM 704 N N . ASP A 1 93 ? 18.498 -6.806 4.328 1.00 94.56 93 ASP A N 1
ATOM 705 C CA . ASP A 1 93 ? 18.089 -8.142 3.902 1.00 94.56 93 ASP A CA 1
ATOM 706 C C . ASP A 1 93 ? 17.264 -8.138 2.603 1.00 94.56 93 ASP A C 1
ATOM 708 O O . ASP A 1 93 ? 17.311 -9.110 1.855 1.00 94.56 93 ASP A O 1
ATOM 712 N N . LEU A 1 94 ? 16.567 -7.037 2.298 1.00 92.44 94 LEU A N 1
ATOM 713 C CA . LEU A 1 94 ? 15.831 -6.850 1.040 1.00 92.44 94 LEU A CA 1
ATOM 714 C C . LEU A 1 94 ? 16.700 -6.209 -0.056 1.00 92.44 94 LEU A C 1
ATOM 716 O O . LEU A 1 94 ? 16.350 -6.231 -1.237 1.00 92.44 94 LEU A O 1
ATOM 720 N N . GLY A 1 95 ? 17.853 -5.653 0.322 1.00 91.94 95 GLY A N 1
ATOM 721 C CA . GLY A 1 95 ? 18.842 -5.067 -0.575 1.00 91.94 95 GLY A CA 1
ATOM 722 C C . GLY A 1 95 ? 19.255 -3.639 -0.193 1.00 91.94 95 GLY A C 1
ATOM 723 O O . GLY A 1 95 ? 18.803 -3.090 0.811 1.00 91.94 95 GLY A O 1
ATOM 724 N N . PRO A 1 96 ? 20.143 -3.015 -0.989 1.00 91.69 96 PRO A N 1
ATOM 725 C CA . PRO A 1 96 ? 20.571 -1.637 -0.773 1.00 91.69 96 PRO A CA 1
ATOM 726 C C . PRO A 1 96 ? 19.413 -0.647 -0.919 1.00 91.69 96 PRO A C 1
ATOM 728 O O . PRO A 1 96 ? 18.555 -0.816 -1.785 1.00 91.69 96 PRO A O 1
ATOM 731 N N . GLU A 1 97 ? 19.454 0.415 -0.110 1.00 92.25 97 GLU A N 1
ATOM 732 C CA . GLU A 1 97 ? 18.528 1.557 -0.171 1.00 92.25 97 GLU A CA 1
ATOM 733 C C . GLU A 1 97 ? 17.044 1.172 -0.047 1.00 92.25 97 GLU A C 1
ATOM 735 O O . GLU A 1 97 ? 16.155 1.808 -0.623 1.00 92.25 97 GLU A O 1
ATOM 740 N N . ILE A 1 98 ? 16.771 0.107 0.709 1.00 93.56 98 ILE A N 1
ATOM 741 C CA . ILE A 1 98 ? 15.423 -0.349 1.034 1.00 93.56 98 ILE A CA 1
ATOM 742 C C . ILE A 1 98 ? 15.201 -0.201 2.536 1.00 93.56 98 ILE A C 1
ATOM 744 O O . ILE A 1 98 ? 16.080 -0.489 3.356 1.00 93.56 98 ILE A O 1
ATOM 748 N N . GLY A 1 99 ? 14.019 0.277 2.893 1.00 95.19 99 GLY A N 1
ATOM 749 C CA . GLY A 1 99 ? 13.534 0.318 4.261 1.00 95.19 99 GLY A CA 1
ATOM 750 C C . GLY A 1 99 ? 12.036 0.082 4.322 1.00 95.19 99 GLY A C 1
ATOM 751 O O . GLY A 1 99 ? 11.375 -0.087 3.298 1.00 95.19 99 GLY A O 1
ATOM 752 N N . THR A 1 100 ? 11.514 0.056 5.537 1.00 96.81 100 THR A N 1
ATOM 753 C CA . THR A 1 100 ? 10.085 -0.039 5.826 1.00 96.81 100 THR A CA 1
ATOM 754 C C . THR A 1 100 ? 9.702 0.976 6.886 1.00 96.81 100 THR A C 1
ATOM 756 O O . THR A 1 100 ? 10.498 1.262 7.782 1.00 96.81 100 THR A O 1
ATOM 759 N N . ALA A 1 101 ? 8.480 1.477 6.825 1.00 96.56 101 ALA A N 1
ATOM 760 C CA . ALA A 1 101 ? 7.874 2.262 7.890 1.00 96.56 101 ALA A CA 1
ATOM 761 C C . ALA A 1 101 ? 6.402 1.866 8.022 1.00 96.56 101 ALA A C 1
ATOM 763 O O . ALA A 1 101 ? 5.809 1.346 7.076 1.00 96.56 101 ALA A O 1
ATOM 764 N N . SER A 1 102 ? 5.829 2.069 9.203 1.00 97.62 102 SER A N 1
ATOM 765 C CA . SER A 1 102 ? 4.441 1.705 9.462 1.00 97.62 102 SER A CA 1
ATOM 766 C C . SER A 1 102 ? 3.796 2.643 10.465 1.00 97.62 102 SER A C 1
ATOM 768 O O . SER A 1 102 ? 4.443 3.060 11.427 1.00 97.62 102 SER A O 1
ATOM 770 N N . PHE A 1 103 ? 2.509 2.904 10.277 1.00 98.25 103 PHE A N 1
ATOM 771 C CA . PHE A 1 103 ? 1.676 3.654 11.208 1.00 98.25 103 PHE A CA 1
ATOM 772 C C . PHE A 1 103 ? 0.390 2.877 11.479 1.00 98.25 103 PHE A C 1
ATOM 774 O O . PHE A 1 103 ? -0.279 2.453 10.537 1.00 98.25 103 PHE A O 1
ATOM 781 N N . SER A 1 104 ? 0.046 2.715 12.757 1.00 98.56 104 SER A N 1
ATOM 782 C CA . SER A 1 104 ? -1.164 2.019 13.199 1.00 98.56 104 SER A CA 1
ATOM 783 C C . SER A 1 104 ? -2.051 2.948 14.015 1.00 98.56 104 SER A C 1
ATOM 785 O O . SER A 1 104 ? -1.568 3.681 14.880 1.00 98.56 104 SER A O 1
ATOM 787 N N . VAL A 1 105 ? -3.357 2.878 13.774 1.00 98.62 105 VAL A N 1
ATOM 788 C CA . VAL A 1 105 ? -4.367 3.654 14.494 1.00 98.62 105 VAL A CA 1
ATOM 789 C C . VAL A 1 105 ? -5.612 2.809 14.732 1.00 98.62 105 VAL A C 1
ATOM 791 O O . VAL A 1 105 ? -6.030 2.039 13.868 1.00 98.62 105 VAL A O 1
ATOM 794 N N . THR A 1 106 ? -6.215 2.958 15.908 1.00 98.50 106 THR A N 1
ATOM 795 C CA . THR A 1 106 ? -7.535 2.396 16.198 1.00 98.50 106 THR A CA 1
ATOM 796 C C . THR A 1 106 ? -8.611 3.369 15.732 1.00 98.50 106 THR A C 1
ATOM 798 O O . THR A 1 106 ? -8.607 4.530 16.144 1.00 98.50 106 THR A O 1
ATOM 801 N N . HIS A 1 107 ? -9.555 2.892 14.923 1.00 98.38 107 HIS A N 1
ATOM 802 C CA . HIS A 1 107 ? -10.706 3.669 14.456 1.00 98.38 107 HIS A CA 1
ATOM 803 C C . HIS A 1 107 ? -12.012 2.925 14.726 1.00 98.38 107 HIS A C 1
ATOM 805 O O . HIS A 1 107 ? -12.057 1.698 14.630 1.00 98.38 107 HIS A O 1
ATOM 811 N N . THR A 1 108 ? -13.075 3.654 15.077 1.00 97.94 108 THR A N 1
ATOM 812 C CA . THR A 1 108 ? -14.412 3.078 15.298 1.00 97.94 108 THR A CA 1
ATOM 813 C C . THR A 1 108 ? -15.395 3.629 14.279 1.00 97.94 108 THR A C 1
ATOM 815 O O . THR A 1 108 ? -15.726 4.809 14.321 1.00 97.94 108 THR A O 1
ATOM 818 N N . PHE A 1 109 ? -15.899 2.757 13.408 1.00 97.44 109 PHE A N 1
ATOM 819 C CA . PHE A 1 109 ? -16.868 3.121 12.378 1.00 97.44 109 PHE A CA 1
ATOM 820 C C . PHE A 1 109 ? -18.279 3.298 12.965 1.00 97.44 109 PHE A C 1
ATOM 822 O O . PHE A 1 109 ? -18.651 2.612 13.925 1.00 97.44 109 PHE A O 1
ATOM 829 N N . PRO A 1 110 ? -19.106 4.184 12.381 1.00 96.94 110 PRO A N 1
ATOM 830 C CA . PRO A 1 110 ? -20.417 4.527 12.933 1.00 96.94 110 PRO A CA 1
ATOM 831 C C . PRO A 1 110 ? -21.445 3.388 12.852 1.00 96.94 110 PRO A C 1
ATOM 833 O O . PRO A 1 110 ? -22.429 3.402 13.594 1.00 96.94 110 PRO A O 1
ATOM 836 N N . GLY A 1 111 ? -21.250 2.400 11.976 1.00 94.69 111 GLY A N 1
ATOM 837 C CA . GLY A 1 111 ? -22.179 1.286 11.825 1.00 94.69 111 GLY A CA 1
ATOM 838 C C . GLY A 1 111 ? -21.858 0.370 10.645 1.00 94.69 111 GLY A C 1
ATOM 839 O O . GLY A 1 111 ? -20.771 0.452 10.076 1.00 94.69 111 GLY A O 1
ATOM 840 N N . PRO A 1 112 ? -22.812 -0.499 10.273 1.00 94.31 112 PRO A N 1
ATOM 841 C CA . PRO A 1 112 ? -22.753 -1.267 9.037 1.00 94.31 112 PRO A CA 1
ATOM 842 C C . PRO A 1 112 ? -22.614 -0.388 7.794 1.00 94.31 112 PRO A C 1
ATOM 844 O O . PRO A 1 112 ? -23.260 0.659 7.694 1.00 94.31 112 PRO A O 1
ATOM 847 N N . GLY A 1 113 ? -21.826 -0.844 6.824 1.00 94.88 113 GLY A N 1
ATOM 848 C CA . GLY A 1 113 ? -21.583 -0.105 5.590 1.00 94.88 113 GLY A CA 1
ATOM 849 C C . GLY A 1 113 ? -20.324 -0.545 4.853 1.00 94.88 113 GLY A C 1
ATOM 850 O O . GLY A 1 113 ? -19.600 -1.439 5.289 1.00 94.88 113 GLY A O 1
ATOM 851 N N . GLU A 1 114 ? -20.076 0.110 3.723 1.00 96.81 114 GLU A N 1
ATOM 852 C CA . GLU A 1 114 ? -18.840 -0.030 2.960 1.00 96.81 114 GLU A CA 1
ATOM 853 C C . GLU A 1 114 ? -17.977 1.216 3.150 1.00 96.81 114 GLU A C 1
ATOM 855 O O . GLU A 1 114 ? -18.421 2.334 2.880 1.00 96.81 114 GLU A O 1
ATOM 860 N N . TYR A 1 115 ? -16.731 1.016 3.563 1.00 97.62 115 TYR A N 1
ATOM 861 C CA . TYR A 1 115 ? -15.771 2.080 3.818 1.00 97.62 115 TYR A CA 1
ATOM 862 C C . TYR A 1 115 ? -14.532 1.848 2.967 1.00 97.62 115 TYR A C 1
ATOM 864 O O . TYR A 1 115 ? -13.969 0.755 2.951 1.00 97.62 115 TYR A O 1
ATOM 872 N N . THR A 1 116 ? -14.107 2.869 2.226 1.00 98.25 116 THR A N 1
ATOM 873 C CA . THR A 1 116 ? -12.853 2.797 1.470 1.00 98.25 116 THR A CA 1
ATOM 874 C C . THR A 1 116 ? -11.780 3.559 2.221 1.00 98.25 116 THR A C 1
ATOM 876 O O . THR A 1 116 ? -11.708 4.788 2.132 1.00 98.25 116 THR A O 1
ATOM 879 N N . ILE A 1 117 ? -10.959 2.807 2.944 1.00 98.69 117 ILE A N 1
ATOM 880 C CA . ILE A 1 117 ? -9.834 3.335 3.701 1.00 98.69 117 ILE A CA 1
ATOM 881 C C . ILE A 1 117 ? -8.698 3.564 2.711 1.00 98.69 117 ILE A C 1
ATOM 883 O O . ILE A 1 117 ? -8.322 2.648 1.980 1.00 98.69 117 ILE A O 1
ATOM 887 N N . SER A 1 118 ? -8.155 4.773 2.663 1.00 98.56 118 SER A N 1
ATOM 888 C CA . SER A 1 118 ? -7.109 5.115 1.702 1.00 98.56 118 SER A CA 1
ATOM 889 C C . SER A 1 118 ? -6.001 5.923 2.332 1.00 98.56 118 SER A C 1
ATOM 891 O O . SER A 1 118 ? -6.259 6.794 3.158 1.00 98.56 118 SER A O 1
ATOM 893 N N . TYR A 1 119 ? -4.784 5.678 1.871 1.00 98.25 119 TYR A N 1
ATOM 894 C CA . TYR A 1 119 ? -3.618 6.458 2.231 1.00 98.25 119 TYR A CA 1
ATOM 895 C C . TYR A 1 119 ? -3.031 7.124 0.992 1.00 98.25 119 TYR A C 1
ATOM 897 O O . TYR A 1 119 ? -2.850 6.474 -0.046 1.00 98.25 119 TYR A O 1
ATOM 905 N N . ARG A 1 120 ? -2.715 8.415 1.114 1.00 96.00 120 ARG A N 1
ATOM 906 C CA . ARG A 1 120 ? -1.987 9.170 0.096 1.00 96.00 120 ARG A CA 1
ATOM 907 C C . ARG A 1 120 ? -0.847 9.957 0.716 1.00 96.00 120 ARG A C 1
ATOM 909 O O . ARG A 1 120 ? -0.979 10.455 1.824 1.00 96.00 120 ARG A O 1
ATOM 916 N N . GLU A 1 121 ? 0.226 10.091 -0.045 1.00 93.75 121 GLU A N 1
ATOM 917 C CA . GLU A 1 121 ? 1.401 10.895 0.295 1.00 93.75 121 GLU A CA 1
ATOM 918 C C . GLU A 1 121 ? 1.962 11.496 -1.007 1.00 93.75 121 GLU A C 1
ATOM 920 O O . GLU A 1 121 ? 1.908 10.846 -2.069 1.00 93.75 121 GLU A O 1
ATOM 925 N N . PRO A 1 122 ? 2.436 12.757 -0.995 1.00 90.12 122 PRO A N 1
ATOM 926 C CA . PRO A 1 122 ? 3.071 13.356 -2.153 1.00 90.12 122 PRO A CA 1
ATOM 927 C C . PRO A 1 122 ? 4.215 12.505 -2.699 1.00 90.12 122 PRO A C 1
ATOM 929 O O . PRO A 1 122 ? 5.099 12.071 -1.969 1.00 90.12 122 PRO A O 1
ATOM 932 N N . ASN A 1 123 ? 4.232 12.401 -4.031 1.00 81.50 123 ASN A N 1
ATOM 933 C CA . ASN A 1 123 ? 5.307 11.830 -4.837 1.00 81.50 123 ASN A CA 1
ATOM 934 C C . ASN A 1 123 ? 5.513 10.306 -4.709 1.00 81.50 123 ASN A C 1
ATOM 936 O O . ASN A 1 123 ? 5.373 9.680 -3.663 1.00 81.50 123 ASN A O 1
ATOM 940 N N . ARG A 1 124 ? 5.915 9.690 -5.821 1.00 88.00 124 ARG A N 1
ATOM 941 C CA . ARG A 1 124 ? 6.440 8.319 -5.882 1.00 88.00 124 ARG A CA 1
ATOM 942 C C . ARG A 1 124 ? 7.951 8.372 -6.060 1.00 88.00 124 ARG A C 1
ATOM 944 O O . ARG A 1 124 ? 8.549 9.437 -6.224 1.00 88.00 124 ARG A O 1
ATOM 951 N N . ASN A 1 125 ? 8.586 7.208 -6.124 1.00 84.81 125 ASN A N 1
ATOM 952 C CA . ASN A 1 125 ? 9.954 7.148 -6.617 1.00 84.81 125 ASN A CA 1
ATOM 953 C C . ASN A 1 125 ? 10.092 7.756 -8.023 1.00 84.81 125 ASN A C 1
ATOM 955 O O . ASN A 1 125 ? 9.283 7.525 -8.929 1.00 84.81 125 ASN A O 1
ATOM 959 N N . GLN A 1 126 ? 11.153 8.536 -8.215 1.00 86.12 126 GLN A N 1
ATOM 960 C CA . GLN A 1 126 ? 11.525 9.042 -9.529 1.00 86.12 126 GLN A CA 1
ATOM 961 C C . GLN A 1 126 ? 11.955 7.888 -10.438 1.00 86.12 126 GLN A C 1
ATOM 963 O O . GLN A 1 126 ? 12.597 6.938 -9.996 1.00 86.12 126 GLN A O 1
ATOM 968 N N . GLY A 1 127 ? 11.628 8.001 -11.727 1.00 84.56 127 GLY A N 1
ATOM 969 C CA . GLY A 1 127 ? 12.075 7.047 -12.742 1.00 84.56 127 GLY A CA 1
ATOM 970 C C . GLY A 1 127 ? 11.203 5.799 -12.852 1.00 84.56 127 GLY A C 1
ATOM 971 O O . GLY A 1 127 ? 11.657 4.798 -13.394 1.00 84.56 127 GLY A O 1
ATOM 972 N N . VAL A 1 128 ? 9.956 5.841 -12.372 1.00 87.44 128 VAL A N 1
ATOM 973 C CA . VAL A 1 128 ? 8.975 4.794 -12.681 1.00 87.44 128 VAL A CA 1
ATOM 974 C C . VAL A 1 128 ? 8.571 4.944 -14.150 1.00 87.44 128 VAL A C 1
ATOM 976 O O . VAL A 1 128 ? 8.015 5.964 -14.546 1.00 87.44 128 VAL A O 1
ATOM 979 N N . LEU A 1 129 ? 8.904 3.940 -14.964 1.00 86.56 129 LEU A N 1
ATOM 980 C CA . LEU A 1 129 ? 8.883 4.032 -16.431 1.00 86.56 129 LEU A CA 1
ATOM 981 C C . LEU A 1 129 ? 7.527 3.711 -17.071 1.00 86.56 129 LEU A C 1
ATOM 983 O O . LEU A 1 129 ? 7.350 3.923 -18.266 1.00 86.56 129 LEU A O 1
ATOM 987 N N . ASN A 1 130 ? 6.580 3.161 -16.316 1.00 87.69 130 ASN A N 1
ATOM 988 C CA . ASN A 1 130 ? 5.250 2.791 -16.802 1.00 87.69 130 ASN A CA 1
ATOM 989 C C . ASN A 1 130 ? 4.191 3.875 -16.549 1.00 87.69 130 ASN A C 1
ATOM 991 O O . ASN A 1 130 ? 3.008 3.559 -16.549 1.00 87.69 130 ASN A O 1
ATOM 995 N N . MET A 1 131 ? 4.588 5.127 -16.310 1.00 90.94 131 MET A N 1
ATOM 996 C CA . MET A 1 131 ? 3.701 6.289 -16.168 1.00 90.94 131 MET A CA 1
ATOM 997 C C . MET A 1 131 ? 4.465 7.587 -16.460 1.00 90.94 131 MET A C 1
ATOM 999 O O . MET A 1 131 ? 5.697 7.610 -16.419 1.00 90.94 131 MET A O 1
ATOM 1003 N N . ASP A 1 132 ? 3.749 8.685 -16.688 1.00 90.44 132 ASP A N 1
ATOM 1004 C CA . ASP A 1 132 ? 4.369 10.004 -16.828 1.00 90.44 132 ASP A CA 1
ATOM 1005 C C . ASP A 1 132 ? 4.630 10.650 -15.456 1.00 90.44 132 ASP A C 1
ATOM 1007 O O . ASP A 1 132 ? 3.818 10.558 -14.540 1.00 90.44 132 ASP A O 1
ATOM 1011 N N . ASN A 1 133 ? 5.746 11.379 -15.337 1.00 89.44 133 ASN A N 1
ATOM 1012 C CA . ASN A 1 133 ? 6.033 12.283 -14.214 1.00 89.44 133 ASN A CA 1
ATOM 1013 C C . ASN A 1 133 ? 5.904 11.643 -12.810 1.00 89.44 133 ASN A C 1
ATOM 1015 O O . ASN A 1 133 ? 5.323 12.235 -11.895 1.00 89.44 133 ASN A O 1
ATOM 1019 N N . SER A 1 134 ? 6.459 10.438 -12.626 1.00 89.56 134 SER A N 1
ATOM 1020 C CA . SER A 1 134 ? 6.299 9.655 -11.389 1.00 89.56 134 SER A CA 1
ATOM 1021 C C . SER A 1 134 ? 6.693 10.411 -10.116 1.00 89.56 134 SER A C 1
ATOM 1023 O O . SER A 1 134 ? 6.005 10.332 -9.106 1.00 89.56 134 SER A O 1
ATOM 1025 N N . VAL A 1 135 ? 7.762 11.206 -10.190 1.00 88.00 135 VAL A N 1
ATOM 1026 C CA . VAL A 1 135 ? 8.294 12.000 -9.074 1.00 88.00 135 VAL A CA 1
ATOM 1027 C C . VAL A 1 135 ? 7.328 13.062 -8.552 1.00 88.00 135 VAL A C 1
ATOM 1029 O O . VAL A 1 135 ? 7.437 13.412 -7.393 1.00 88.00 135 VAL A O 1
ATOM 1032 N N . ASN A 1 136 ? 6.390 13.556 -9.365 1.00 88.12 136 ASN A N 1
ATOM 1033 C CA . ASN A 1 136 ? 5.372 14.527 -8.934 1.00 88.12 136 ASN A CA 1
ATOM 1034 C C . ASN A 1 136 ? 3.967 13.903 -8.877 1.00 88.12 136 ASN A C 1
ATOM 1036 O O . ASN A 1 136 ? 2.962 14.607 -8.790 1.00 88.12 136 ASN A O 1
ATOM 1040 N N . THR A 1 137 ? 3.877 12.580 -9.012 1.00 91.56 137 THR A N 1
ATOM 1041 C CA . THR A 1 137 ? 2.618 11.841 -8.935 1.00 91.56 137 THR A CA 1
ATOM 1042 C C . THR A 1 137 ? 2.493 11.280 -7.531 1.00 91.56 137 THR A C 1
ATOM 1044 O O . THR A 1 137 ? 3.405 10.595 -7.080 1.00 91.56 137 THR A O 1
ATOM 1047 N N . ARG A 1 138 ? 1.381 11.546 -6.839 1.00 93.06 138 ARG A N 1
ATOM 1048 C CA . ARG A 1 138 ? 1.166 11.036 -5.477 1.00 93.06 138 ARG A CA 1
ATOM 1049 C C . ARG A 1 138 ? 1.207 9.510 -5.431 1.00 93.06 138 ARG A C 1
ATOM 1051 O O . ARG A 1 138 ? 0.767 8.820 -6.365 1.00 93.06 138 ARG A O 1
ATOM 1058 N N . PHE A 1 139 ? 1.738 8.989 -4.334 1.00 94.56 139 PHE A N 1
ATOM 1059 C CA . PHE A 1 139 ? 1.532 7.603 -3.959 1.00 94.56 139 PHE A CA 1
ATOM 1060 C C . PHE A 1 139 ? 0.123 7.465 -3.373 1.00 94.56 139 PHE A C 1
ATOM 1062 O O . PHE A 1 139 ? -0.304 8.303 -2.586 1.00 94.56 139 PHE A O 1
ATOM 1069 N N . TYR A 1 140 ? -0.604 6.433 -3.794 1.00 96.69 140 TYR A N 1
ATOM 1070 C CA . TYR A 1 140 ? -1.966 6.161 -3.346 1.00 96.69 140 TYR A CA 1
ATOM 1071 C C . TYR A 1 140 ? -2.182 4.655 -3.246 1.00 96.69 140 TYR A C 1
ATOM 1073 O O . TYR A 1 140 ? -1.858 3.928 -4.195 1.00 96.69 140 TYR A O 1
ATOM 1081 N N . ILE A 1 141 ? -2.746 4.220 -2.122 1.00 97.25 141 ILE A N 1
ATOM 1082 C CA . ILE A 1 141 ? -3.229 2.859 -1.871 1.00 97.25 141 ILE A CA 1
ATOM 1083 C C . ILE A 1 141 ? -4.574 2.931 -1.148 1.00 97.25 141 ILE A C 1
ATOM 1085 O O . ILE A 1 141 ? -4.827 3.858 -0.379 1.00 97.25 141 ILE A O 1
ATOM 1089 N N . GLU A 1 142 ? -5.434 1.948 -1.383 1.00 98.06 142 GLU A N 1
ATOM 1090 C CA . GLU A 1 142 ? -6.728 1.848 -0.717 1.00 98.06 142 GLU A CA 1
ATOM 1091 C C . GLU A 1 142 ? -7.094 0.392 -0.436 1.00 98.06 142 GLU A C 1
ATOM 1093 O O . GLU A 1 142 ? -6.626 -0.525 -1.111 1.00 98.06 142 GLU A O 1
ATOM 1098 N N . THR A 1 143 ? -7.936 0.199 0.572 1.00 97.44 143 THR A N 1
ATOM 1099 C CA . THR A 1 143 ? -8.574 -1.074 0.895 1.00 97.44 143 THR A CA 1
ATOM 1100 C C . THR A 1 143 ? -10.051 -0.840 1.187 1.00 97.44 143 THR A C 1
ATOM 1102 O O . THR A 1 143 ? -10.450 0.239 1.643 1.00 97.44 143 THR A O 1
ATOM 1105 N N . LYS A 1 144 ? -10.882 -1.843 0.903 1.00 96.38 144 LYS A N 1
ATOM 1106 C CA . LYS A 1 144 ? -12.325 -1.776 1.127 1.00 96.38 144 LYS A CA 1
ATOM 1107 C C . LYS A 1 144 ? -12.686 -2.605 2.351 1.00 96.38 144 LYS A C 1
ATOM 1109 O O . LYS A 1 144 ? -12.482 -3.813 2.362 1.00 96.38 144 LYS A O 1
ATOM 1114 N N . LEU A 1 145 ? -13.258 -1.951 3.353 1.00 95.69 145 LEU A N 1
ATOM 1115 C CA . LEU A 1 145 ? -13.855 -2.591 4.515 1.00 95.69 145 LEU A CA 1
ATOM 1116 C C . LEU A 1 145 ? -15.366 -2.696 4.301 1.00 95.69 145 LEU A C 1
ATOM 1118 O O . LEU A 1 145 ? -16.029 -1.692 4.036 1.00 95.69 145 LEU A O 1
ATOM 1122 N N . VAL A 1 146 ? -15.913 -3.899 4.450 1.00 94.25 146 VAL A N 1
ATOM 1123 C CA . VAL A 1 146 ? -17.359 -4.141 4.443 1.00 94.25 146 VAL A CA 1
ATOM 1124 C C . VAL A 1 146 ? -17.768 -4.604 5.835 1.00 94.25 146 VAL A C 1
ATOM 1126 O O . VAL A 1 146 ? -17.375 -5.679 6.278 1.00 94.25 146 VAL A O 1
ATOM 1129 N N . ILE A 1 147 ? -18.551 -3.782 6.531 1.00 93.38 147 ILE A N 1
ATOM 1130 C CA . ILE A 1 147 ? -19.125 -4.119 7.834 1.00 93.38 147 ILE A CA 1
ATOM 1131 C C . ILE A 1 147 ? -20.548 -4.622 7.596 1.00 93.38 147 ILE A C 1
ATOM 1133 O O . ILE A 1 147 ? -21.482 -3.827 7.473 1.00 93.38 147 ILE A O 1
ATOM 1137 N N . ASP A 1 148 ? -20.703 -5.942 7.525 1.00 89.62 148 ASP A N 1
ATOM 1138 C CA . ASP A 1 148 ? -21.994 -6.611 7.369 1.00 89.62 148 ASP A CA 1
ATOM 1139 C C . ASP A 1 148 ? -22.415 -7.258 8.706 1.00 89.62 148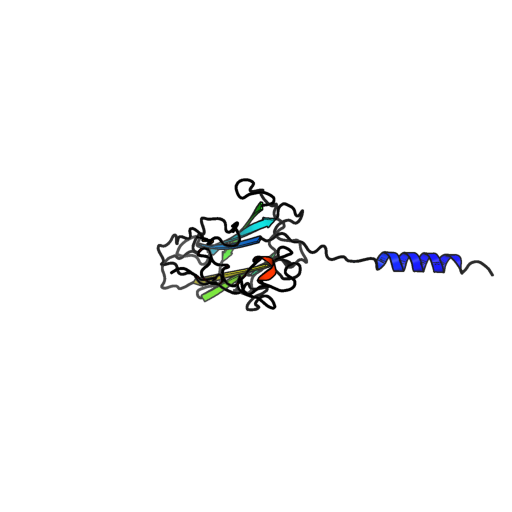 ASP A C 1
ATOM 1141 O O . ASP A 1 148 ? -21.666 -8.073 9.246 1.00 89.62 148 ASP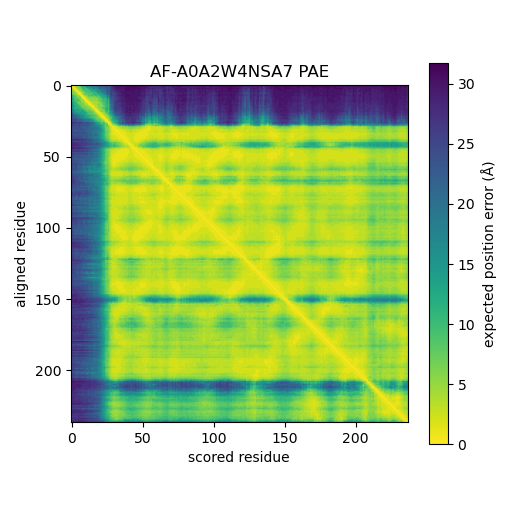 A O 1
ATOM 1145 N N . PRO A 1 149 ? -23.592 -6.919 9.271 1.00 85.44 149 PRO A N 1
ATOM 1146 C CA . PRO A 1 149 ? -24.066 -7.488 10.533 1.00 85.44 149 PRO A CA 1
ATOM 1147 C C . PRO A 1 149 ? -24.419 -8.982 10.447 1.00 85.44 149 PRO A C 1
ATOM 1149 O O . PRO A 1 149 ? -24.668 -9.597 11.484 1.00 85.44 149 PRO A O 1
ATOM 1152 N N . PHE A 1 150 ? -24.490 -9.552 9.242 1.00 84.88 150 PHE A N 1
ATOM 1153 C CA . PHE A 1 150 ? -24.784 -10.963 8.996 1.00 84.88 150 PHE A CA 1
ATOM 1154 C C . PHE A 1 150 ? -23.547 -11.789 8.633 1.00 84.88 150 PHE A C 1
ATOM 1156 O O . PHE A 1 150 ? -23.671 -13.009 8.518 1.00 84.88 150 PHE A O 1
ATOM 1163 N N . MET A 1 151 ? -22.384 -11.157 8.442 1.00 79.50 151 MET A N 1
ATOM 1164 C CA . MET A 1 151 ? -21.124 -11.869 8.240 1.00 79.50 151 MET A CA 1
ATOM 1165 C C . MET A 1 151 ? -20.391 -12.080 9.561 1.00 79.50 151 MET A C 1
ATOM 1167 O O . MET A 1 151 ? -20.513 -11.298 10.508 1.00 79.50 151 MET A O 1
ATOM 1171 N N . ASP A 1 152 ? -19.612 -13.157 9.598 1.00 79.44 152 ASP A N 1
ATOM 1172 C CA . ASP A 1 152 ? -18.681 -13.418 10.683 1.00 79.44 152 ASP A CA 1
ATOM 1173 C C . ASP A 1 152 ? -17.567 -12.356 10.715 1.00 79.44 152 ASP A C 1
ATOM 1175 O O . ASP A 1 152 ? -17.499 -11.432 9.899 1.00 79.44 152 ASP A O 1
ATOM 1179 N N . CYS A 1 153 ? -16.695 -12.449 11.717 1.00 86.06 153 CYS A N 1
ATOM 1180 C CA . CYS A 1 153 ? -15.533 -11.576 11.784 1.00 86.06 153 CYS A CA 1
ATOM 1181 C C . CYS A 1 153 ? -14.667 -11.768 10.539 1.00 86.06 153 CYS A C 1
ATOM 1183 O O . CYS A 1 153 ? -14.306 -12.896 10.232 1.00 86.06 153 CYS A O 1
ATOM 1185 N N . ASN A 1 154 ? -14.338 -10.668 9.866 1.00 88.62 154 ASN A N 1
ATOM 1186 C CA . ASN A 1 154 ? -13.466 -10.674 8.704 1.00 88.62 154 ASN A CA 1
ATOM 1187 C C . ASN A 1 154 ? -12.409 -9.570 8.842 1.00 88.62 154 ASN A C 1
ATOM 1189 O O . ASN A 1 154 ? -12.689 -8.488 9.381 1.00 88.62 154 ASN A O 1
ATOM 1193 N N . ASN A 1 155 ? -11.203 -9.861 8.380 1.00 90.69 155 ASN A N 1
ATOM 1194 C CA . ASN A 1 155 ? -10.029 -9.009 8.391 1.00 90.69 155 ASN A CA 1
ATOM 1195 C C . ASN A 1 155 ? -9.433 -8.952 6.980 1.00 90.69 155 ASN A C 1
ATOM 1197 O O . ASN A 1 155 ? -9.705 -9.778 6.121 1.00 90.69 155 ASN A O 1
ATOM 1201 N N . THR A 1 156 ? -8.585 -7.963 6.711 1.00 93.19 156 THR A N 1
ATOM 1202 C CA . THR A 1 156 ? -7.880 -7.936 5.420 1.00 93.19 156 THR A CA 1
ATOM 1203 C C . THR A 1 156 ? -6.903 -9.107 5.287 1.00 93.19 156 THR A C 1
ATOM 1205 O O . THR A 1 156 ? -6.273 -9.470 6.289 1.00 93.19 156 THR A O 1
ATOM 1208 N N . PRO A 1 157 ? -6.637 -9.587 4.058 1.00 94.19 157 PRO A N 1
ATOM 1209 C CA . PRO A 1 157 ? -5.551 -10.525 3.819 1.00 94.19 157 PRO A CA 1
ATOM 1210 C C . PRO A 1 157 ? -4.200 -9.926 4.214 1.00 94.19 157 PRO A C 1
ATOM 1212 O O . PRO A 1 157 ? -3.995 -8.710 4.186 1.00 94.19 157 PRO A O 1
ATOM 1215 N N . VAL A 1 158 ? -3.257 -10.802 4.548 1.00 94.50 158 VAL A N 1
ATOM 1216 C CA . VAL A 1 158 ? -1.900 -10.438 4.962 1.00 94.50 158 VAL A CA 1
ATOM 1217 C C . VAL A 1 158 ? -0.915 -10.876 3.887 1.00 94.50 158 VAL A C 1
ATOM 1219 O O . VAL A 1 158 ? -0.917 -12.043 3.492 1.00 94.50 158 VAL A O 1
ATOM 1222 N N . LEU A 1 159 ? -0.052 -9.964 3.432 1.00 94.38 159 LEU A N 1
ATOM 1223 C CA . LEU A 1 159 ? 0.997 -10.251 2.452 1.00 94.38 159 LEU A CA 1
ATOM 1224 C C . LEU A 1 159 ? 2.308 -10.584 3.177 1.00 94.38 159 LEU A C 1
ATOM 1226 O O . LEU A 1 159 ? 2.884 -9.753 3.876 1.00 94.38 159 LEU A O 1
ATOM 1230 N N . LEU A 1 160 ? 2.790 -11.820 3.034 1.00 92.94 160 LEU A N 1
ATOM 1231 C CA . LEU A 1 160 ? 3.986 -12.289 3.747 1.00 92.94 160 LEU A CA 1
ATOM 1232 C C . LEU A 1 160 ? 5.296 -11.984 3.019 1.00 92.94 160 LEU A C 1
ATOM 1234 O O . LEU A 1 160 ? 6.365 -12.020 3.635 1.00 92.94 160 LEU A O 1
ATOM 1238 N N . ILE A 1 161 ? 5.233 -11.734 1.712 1.00 93.31 161 ILE A N 1
ATOM 1239 C CA . ILE A 1 161 ? 6.411 -11.499 0.882 1.00 93.31 161 ILE A CA 1
ATOM 1240 C C . ILE A 1 161 ? 6.467 -10.009 0.532 1.00 93.31 161 ILE A C 1
ATOM 1242 O O . ILE A 1 161 ? 5.596 -9.520 -0.188 1.00 93.31 161 ILE A O 1
ATOM 1246 N N . PRO A 1 162 ? 7.496 -9.278 1.003 1.00 92.31 162 PRO A N 1
ATOM 1247 C CA . PRO A 1 162 ? 7.733 -7.900 0.601 1.00 92.31 162 PRO A CA 1
ATOM 1248 C C . PRO A 1 162 ? 7.734 -7.730 -0.925 1.00 92.31 162 PRO A C 1
ATOM 1250 O O . PRO A 1 162 ? 8.478 -8.448 -1.597 1.00 92.31 162 PRO A O 1
ATOM 1253 N N . PRO A 1 163 ? 6.995 -6.753 -1.487 1.00 90.62 163 PRO A N 1
ATOM 1254 C CA . PRO A 1 163 ? 6.945 -6.479 -2.925 1.00 90.62 163 PRO A CA 1
ATOM 1255 C C . PRO A 1 163 ? 8.190 -5.701 -3.388 1.00 90.62 163 PRO A C 1
ATOM 1257 O O . PRO A 1 163 ? 8.108 -4.616 -3.969 1.00 90.62 163 PRO A O 1
ATOM 1260 N N . ILE A 1 164 ? 9.371 -6.224 -3.051 1.00 89.94 164 ILE A N 1
ATOM 1261 C CA . ILE A 1 164 ? 10.678 -5.666 -3.395 1.00 89.94 164 ILE A CA 1
ATOM 1262 C C . ILE A 1 164 ? 11.388 -6.645 -4.311 1.00 89.94 164 ILE A C 1
ATOM 1264 O O . ILE A 1 164 ? 12.242 -7.434 -3.909 1.00 89.94 164 ILE A O 1
ATOM 1268 N N . ASP A 1 165 ? 11.005 -6.572 -5.576 1.00 85.44 165 ASP A N 1
ATOM 1269 C CA . ASP A 1 165 ? 11.435 -7.527 -6.576 1.00 85.44 165 ASP A CA 1
ATOM 1270 C C . ASP A 1 165 ? 12.503 -6.967 -7.516 1.00 85.44 165 ASP A C 1
ATOM 1272 O O . ASP A 1 165 ? 12.584 -5.766 -7.797 1.00 85.44 165 ASP A O 1
ATOM 1276 N N . ARG A 1 166 ? 13.330 -7.872 -8.043 1.00 84.94 166 ARG A N 1
ATOM 1277 C CA . ARG A 1 166 ? 14.316 -7.580 -9.084 1.00 84.94 166 ARG A CA 1
ATOM 1278 C C . ARG A 1 166 ? 14.153 -8.585 -10.208 1.00 84.94 166 ARG A C 1
ATOM 1280 O O . ARG A 1 166 ? 14.235 -9.788 -9.983 1.00 84.94 166 ARG A O 1
ATOM 1287 N N . ALA A 1 167 ? 13.969 -8.074 -11.416 1.00 84.81 167 ALA A N 1
ATOM 1288 C CA . ALA A 1 167 ? 13.854 -8.876 -12.622 1.00 84.81 167 ALA A CA 1
ATOM 1289 C C . ALA A 1 167 ? 15.050 -8.626 -13.549 1.00 84.81 167 ALA A C 1
ATOM 1291 O O . ALA A 1 167 ? 15.575 -7.512 -13.619 1.00 84.81 167 ALA A O 1
ATOM 1292 N N . CYS A 1 168 ? 15.458 -9.659 -14.284 1.00 84.06 168 CYS A N 1
ATOM 1293 C CA . CYS A 1 168 ? 16.400 -9.537 -15.393 1.00 84.06 168 CYS A CA 1
ATOM 1294 C C . CYS A 1 168 ? 15.632 -9.468 -16.715 1.00 84.06 168 CYS A C 1
ATOM 1296 O O . CYS A 1 168 ? 14.595 -10.108 -16.880 1.00 84.06 168 CYS A O 1
ATOM 1298 N N . THR A 1 169 ? 16.149 -8.709 -17.676 1.00 80.56 169 THR A N 1
ATOM 1299 C CA . THR A 1 169 ? 15.562 -8.644 -19.016 1.00 80.56 169 THR A CA 1
ATOM 1300 C C . THR A 1 169 ? 15.758 -9.977 -19.740 1.00 80.56 169 THR A C 1
ATOM 1302 O O . THR A 1 169 ? 16.792 -10.628 -19.595 1.00 80.56 169 THR A O 1
ATOM 1305 N N . GLY A 1 170 ? 14.744 -10.410 -20.495 1.00 81.88 170 GLY A N 1
ATOM 1306 C CA . GLY A 1 170 ? 14.772 -11.695 -21.204 1.00 81.88 170 GLY A CA 1
ATOM 1307 C C . GLY A 1 170 ? 14.624 -12.933 -20.313 1.00 81.88 170 GLY A C 1
ATOM 1308 O O . GLY A 1 170 ? 14.828 -14.037 -20.801 1.00 81.88 170 GLY A O 1
ATOM 1309 N N . VAL A 1 171 ? 14.272 -12.779 -19.033 1.00 87.94 171 VAL A N 1
ATOM 1310 C CA . VAL A 1 171 ? 13.996 -13.888 -18.104 1.00 87.94 171 VAL A CA 1
ATOM 1311 C C . VAL A 1 171 ? 12.585 -13.724 -17.554 1.00 87.94 171 VAL A C 1
ATOM 1313 O O . VAL A 1 171 ? 12.157 -12.599 -17.280 1.00 87.94 171 VAL A O 1
ATOM 1316 N N . ALA A 1 172 ? 11.841 -14.824 -17.412 1.00 88.88 172 ALA A N 1
ATOM 1317 C CA . ALA A 1 172 ? 10.504 -14.751 -16.844 1.00 88.88 172 ALA A CA 1
ATOM 1318 C C . ALA A 1 172 ? 10.605 -14.370 -15.363 1.00 88.88 172 ALA A C 1
ATOM 1320 O O . ALA A 1 172 ? 11.320 -14.995 -14.581 1.00 88.88 172 ALA A O 1
ATOM 1321 N N . PHE A 1 173 ? 9.881 -13.322 -14.982 1.00 89.25 173 PHE A N 1
ATOM 1322 C CA . PHE A 1 173 ? 9.808 -12.863 -13.607 1.00 89.25 173 PHE A CA 1
ATOM 1323 C C . PHE A 1 173 ? 8.462 -13.257 -12.999 1.00 89.25 173 PHE A C 1
ATOM 1325 O O . PHE A 1 173 ? 7.412 -13.039 -13.606 1.00 89.25 173 PHE A O 1
ATOM 1332 N N . PHE A 1 174 ? 8.510 -13.822 -11.794 1.00 90.50 174 PHE A N 1
ATOM 1333 C CA . PHE A 1 174 ? 7.339 -14.246 -11.040 1.00 90.50 174 PHE A CA 1
ATOM 1334 C C . PHE A 1 174 ? 7.367 -13.579 -9.671 1.00 90.50 174 PHE A C 1
ATOM 1336 O O . PHE A 1 174 ? 8.353 -13.699 -8.946 1.00 90.50 174 PHE A O 1
ATOM 1343 N N . HIS A 1 175 ? 6.267 -12.924 -9.316 1.00 90.12 175 HIS A N 1
ATOM 1344 C CA . HIS A 1 175 ? 6.027 -12.428 -7.971 1.00 90.12 175 HIS A CA 1
ATOM 1345 C C . HIS A 1 175 ? 4.870 -13.213 -7.358 1.00 90.12 175 HIS A C 1
ATOM 1347 O O . HIS A 1 175 ? 3.814 -13.357 -7.976 1.00 90.12 175 HIS A O 1
ATOM 1353 N N . ASN A 1 176 ? 5.078 -13.716 -6.146 1.00 92.56 176 ASN A N 1
ATOM 1354 C CA . ASN A 1 176 ? 4.024 -14.261 -5.307 1.00 92.56 176 ASN A CA 1
ATOM 1355 C C . ASN A 1 176 ? 3.995 -13.401 -4.040 1.00 92.56 176 ASN A C 1
ATOM 1357 O O . ASN A 1 176 ? 5.010 -13.369 -3.345 1.00 92.56 176 ASN A O 1
ATOM 1361 N N . PRO A 1 177 ? 2.875 -12.733 -3.719 1.00 92.69 177 PRO A N 1
ATOM 1362 C CA . PRO A 1 177 ? 2.805 -11.874 -2.542 1.00 92.69 177 PRO A CA 1
ATOM 1363 C C . PRO A 1 177 ? 2.782 -12.663 -1.221 1.00 92.69 177 PRO A C 1
ATOM 1365 O O . PRO A 1 177 ? 2.835 -12.076 -0.142 1.00 92.69 177 PRO A O 1
ATOM 1368 N N . GLY A 1 178 ? 2.688 -13.998 -1.277 1.00 94.25 178 GLY A N 1
ATOM 1369 C CA . GLY A 1 178 ? 2.571 -14.843 -0.092 1.00 94.25 178 GLY A CA 1
ATOM 1370 C C . GLY A 1 178 ? 1.317 -14.509 0.708 1.00 94.25 178 GLY A C 1
ATOM 1371 O O . GLY A 1 178 ? 1.359 -14.527 1.934 1.00 94.25 178 GLY A O 1
ATOM 1372 N N . ALA A 1 179 ? 0.246 -14.118 0.016 1.00 94.50 179 ALA A N 1
ATOM 1373 C CA . ALA A 1 179 ? -0.968 -13.660 0.660 1.00 94.50 179 ALA A CA 1
ATOM 1374 C C . ALA A 1 179 ? -1.691 -14.828 1.333 1.00 94.50 179 ALA A C 1
ATOM 1376 O O . ALA A 1 179 ? -1.813 -15.909 0.748 1.00 94.50 179 ALA A O 1
ATOM 1377 N N . TYR A 1 180 ? -2.201 -14.594 2.534 1.00 95.56 180 TYR A N 1
ATOM 1378 C CA . TYR A 1 180 ? -3.134 -15.500 3.189 1.00 95.56 180 TYR A CA 1
ATOM 1379 C C . TYR A 1 180 ? -4.245 -14.702 3.863 1.00 95.56 180 TYR A C 1
ATOM 1381 O O . TYR A 1 180 ? -4.046 -13.554 4.263 1.00 95.56 180 TYR A O 1
ATOM 1389 N N . ASP A 1 181 ? -5.406 -15.331 3.976 1.00 95.44 181 ASP A N 1
ATOM 1390 C CA . ASP A 1 181 ? -6.536 -14.789 4.708 1.00 95.44 181 ASP A CA 1
ATOM 1391 C C . ASP A 1 181 ? -6.594 -15.428 6.105 1.00 95.44 181 ASP A C 1
ATOM 1393 O O . ASP A 1 181 ? -6.590 -16.663 6.201 1.00 95.44 181 ASP A O 1
ATOM 1397 N N . PRO A 1 182 ? -6.572 -14.642 7.195 1.00 93.06 182 PRO A N 1
ATOM 1398 C CA . PRO A 1 182 ? -6.613 -15.190 8.548 1.00 93.06 182 PRO A CA 1
ATOM 1399 C C . PRO A 1 182 ? -7.969 -15.814 8.913 1.00 93.06 182 PRO A C 1
ATOM 1401 O O . PRO A 1 182 ? -8.007 -16.645 9.824 1.00 93.06 182 PRO A O 1
ATOM 1404 N N . ASP A 1 183 ? -9.043 -15.452 8.212 1.00 92.75 183 ASP A N 1
ATOM 1405 C CA . ASP A 1 183 ? -10.410 -15.920 8.453 1.00 92.75 183 ASP A CA 1
ATOM 1406 C C . ASP A 1 183 ? -10.782 -17.116 7.549 1.00 92.75 183 ASP A C 1
ATOM 1408 O O . ASP A 1 183 ? -11.785 -17.798 7.771 1.00 92.75 183 ASP A O 1
ATOM 1412 N N . GLY A 1 184 ? -9.901 -17.467 6.606 1.00 92.19 184 GLY A N 1
ATOM 1413 C CA . GLY A 1 184 ? -10.029 -18.632 5.731 1.00 92.19 184 GLY A CA 1
ATOM 1414 C C . GLY A 1 184 ? -10.745 -18.340 4.414 1.00 92.19 184 GLY A C 1
ATOM 1415 O O . GLY A 1 184 ? -11.120 -19.287 3.712 1.00 92.19 184 GLY A O 1
ATOM 1416 N N . ASP A 1 185 ? -10.912 -17.062 4.067 1.00 91.88 185 ASP A N 1
ATOM 1417 C CA . ASP A 1 185 ? -11.533 -16.653 2.813 1.00 91.88 185 ASP A CA 1
ATOM 1418 C C . ASP A 1 185 ? -10.668 -17.026 1.596 1.00 91.88 185 ASP A C 1
ATOM 1420 O O . ASP A 1 185 ? -9.435 -17.123 1.634 1.00 91.88 185 ASP A O 1
ATOM 1424 N N . SER A 1 186 ? -11.331 -17.246 0.459 1.00 94.50 186 SER A N 1
ATOM 1425 C CA . SER A 1 186 ? -10.645 -17.461 -0.813 1.00 94.50 186 SER A CA 1
ATOM 1426 C C . SER A 1 186 ? -10.050 -16.156 -1.335 1.00 94.50 186 SER A C 1
ATOM 1428 O O . SER A 1 186 ? -10.754 -15.153 -1.438 1.00 94.50 186 SER A O 1
ATOM 1430 N N . LEU A 1 187 ? -8.794 -16.199 -1.775 1.00 94.56 187 LEU A N 1
ATOM 1431 C CA . LEU A 1 187 ? -8.108 -15.047 -2.352 1.00 94.56 187 LEU A CA 1
ATOM 1432 C C . LEU A 1 187 ? -8.131 -15.076 -3.881 1.00 94.56 187 LEU A C 1
ATOM 1434 O O . LEU A 1 187 ? -7.914 -16.114 -4.506 1.00 94.56 187 LEU A O 1
ATOM 1438 N N . SER A 1 188 ? -8.333 -13.906 -4.483 1.00 94.38 188 SER A N 1
ATOM 1439 C CA . SER A 1 188 ? -8.198 -13.674 -5.922 1.00 94.38 188 SER A CA 1
ATOM 1440 C C . SER A 1 188 ? -7.362 -12.426 -6.174 1.00 94.38 188 SER A C 1
ATOM 1442 O O . SER A 1 188 ? -7.411 -11.486 -5.383 1.00 94.38 188 SER A O 1
ATOM 1444 N N . PHE A 1 189 ? -6.632 -12.397 -7.287 1.00 93.19 189 PHE A N 1
ATOM 1445 C CA . PHE A 1 189 ? -5.707 -11.314 -7.613 1.00 93.19 189 PHE A CA 1
ATOM 1446 C C . PHE A 1 189 ? -6.022 -10.728 -8.983 1.00 93.19 189 PHE A C 1
ATOM 1448 O O . PHE A 1 189 ? -6.264 -11.456 -9.946 1.00 93.19 189 PHE A O 1
ATOM 1455 N N . GLU A 1 190 ? -5.940 -9.408 -9.078 1.00 92.38 190 GLU A N 1
ATOM 1456 C CA . GLU A 1 190 ? -6.054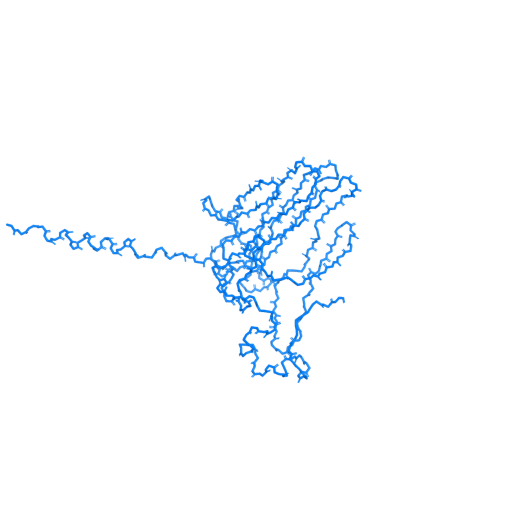 -8.667 -10.327 1.00 92.38 190 GLU A CA 1
ATOM 1457 C C . GLU A 1 190 ? -4.947 -7.612 -10.390 1.00 92.38 190 GLU A C 1
ATOM 1459 O O . GLU A 1 190 ? -4.600 -6.984 -9.389 1.00 92.38 190 GLU A O 1
ATOM 1464 N N . LEU A 1 191 ? -4.383 -7.414 -11.582 1.00 90.44 191 LEU A N 1
ATOM 1465 C CA . LEU A 1 191 ? -3.478 -6.302 -11.837 1.00 90.44 191 LEU A CA 1
ATOM 1466 C C . LEU A 1 191 ? -4.289 -5.039 -12.108 1.00 90.44 191 LEU A C 1
ATOM 1468 O O . LEU A 1 191 ? -5.109 -5.002 -13.022 1.00 90.44 191 LEU A O 1
ATOM 1472 N N . VAL A 1 192 ? -4.002 -3.980 -11.356 1.00 91.69 192 VAL A N 1
ATOM 1473 C CA . VAL A 1 192 ? -4.648 -2.678 -11.527 1.00 91.69 192 VAL A CA 1
ATOM 1474 C C . VAL A 1 192 ? -3.652 -1.630 -12.007 1.00 91.69 192 VAL A C 1
ATOM 1476 O O . VAL A 1 192 ? -2.465 -1.659 -11.682 1.00 91.69 192 VAL A O 1
ATOM 1479 N N . VAL A 1 193 ? -4.156 -0.651 -12.757 1.00 94.00 193 VAL A N 1
ATOM 1480 C CA . VAL A 1 193 ? -3.399 0.573 -13.033 1.00 94.00 193 VAL A CA 1
ATOM 1481 C C . VAL A 1 193 ? -3.252 1.344 -11.718 1.00 94.00 193 VAL A C 1
ATOM 1483 O O . VAL A 1 193 ? -4.278 1.601 -11.085 1.00 94.00 193 VAL A O 1
ATOM 1486 N N . PRO A 1 194 ? -2.035 1.761 -11.319 1.00 94.12 194 PRO A N 1
ATOM 1487 C CA . PRO A 1 194 ? -1.842 2.517 -10.089 1.00 94.12 194 PRO A CA 1
ATOM 1488 C C . PRO A 1 194 ? -2.694 3.788 -10.054 1.00 94.12 194 PRO A C 1
ATOM 1490 O O . PRO A 1 194 ? -2.859 4.473 -11.067 1.00 94.12 194 PRO A O 1
ATOM 1493 N N . PHE A 1 195 ? -3.192 4.128 -8.872 1.00 96.19 195 PHE A N 1
ATOM 1494 C CA . PHE A 1 195 ? -3.912 5.372 -8.622 1.00 96.19 195 PHE A CA 1
ATOM 1495 C C . PHE A 1 195 ? -2.957 6.485 -8.169 1.00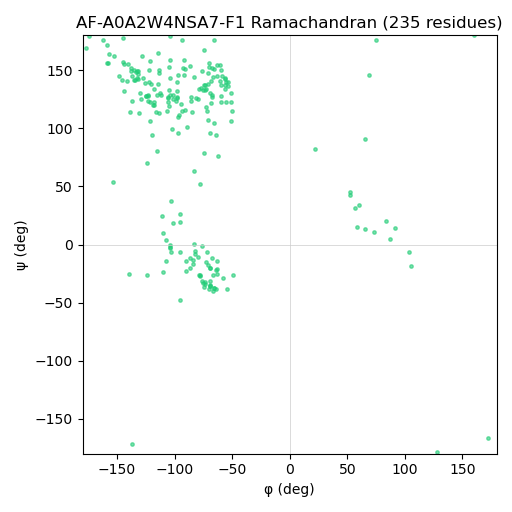 96.19 195 PHE A C 1
ATOM 1497 O O . PHE A 1 195 ? -1.910 6.224 -7.581 1.00 96.19 195 PHE A O 1
ATOM 1504 N N . SER A 1 196 ? -3.291 7.735 -8.460 1.00 94.62 196 SER A N 1
ATOM 1505 C CA . SER A 1 196 ? -2.669 8.931 -7.875 1.00 94.62 196 SER A CA 1
ATOM 1506 C C . SER A 1 196 ? -3.594 9.640 -6.886 1.00 94.62 196 SER A C 1
ATOM 1508 O O . SER A 1 196 ? -3.154 10.524 -6.163 1.00 94.62 196 SER A O 1
ATOM 1510 N N . ASP A 1 197 ? -4.879 9.299 -6.900 1.00 95.44 197 ASP A N 1
ATOM 1511 C CA . ASP A 1 197 ? -5.871 9.708 -5.911 1.00 95.44 197 ASP A CA 1
ATOM 1512 C C . ASP A 1 197 ? -7.076 8.766 -6.020 1.00 95.44 197 ASP A C 1
ATOM 1514 O O . ASP A 1 197 ? -7.155 7.943 -6.944 1.00 95.44 197 ASP A O 1
ATOM 1518 N N . ARG A 1 198 ? -8.049 8.937 -5.129 1.00 94.81 198 ARG A N 1
ATOM 1519 C CA . ARG A 1 198 ? -9.321 8.218 -5.170 1.00 94.81 198 ARG A CA 1
ATOM 1520 C C . ARG A 1 198 ? -9.958 8.328 -6.556 1.00 94.81 198 ARG A C 1
ATOM 1522 O O . ARG A 1 198 ? -10.219 9.426 -7.047 1.00 94.81 198 ARG A O 1
ATOM 1529 N N . ASN A 1 199 ? -10.231 7.181 -7.180 1.00 94.69 199 ASN A N 1
ATOM 1530 C CA . ASN A 1 199 ? -10.802 7.076 -8.530 1.00 94.69 199 ASN A CA 1
ATOM 1531 C C . ASN A 1 199 ? -9.977 7.745 -9.652 1.00 94.69 199 ASN A C 1
ATOM 1533 O O . ASN A 1 199 ? -10.486 7.923 -10.762 1.00 94.69 199 ASN A O 1
ATOM 1537 N N . LEU A 1 200 ? -8.710 8.096 -9.410 1.00 96.62 200 LEU A N 1
ATOM 1538 C CA . LEU A 1 200 ? -7.849 8.765 -10.383 1.00 96.62 200 LEU A CA 1
ATOM 1539 C C . LEU A 1 200 ? -6.594 7.938 -10.652 1.00 96.62 200 LEU A C 1
ATOM 1541 O O . LEU A 1 200 ? -5.687 7.872 -9.828 1.00 96.62 200 LEU A O 1
ATOM 1545 N N . LYS A 1 201 ? -6.539 7.300 -11.822 1.00 96.81 201 LYS A N 1
ATOM 1546 C CA . LYS A 1 201 ? -5.369 6.537 -12.284 1.00 96.81 201 LYS A CA 1
ATOM 1547 C C . LYS A 1 201 ? -4.204 7.463 -12.637 1.00 96.81 201 LYS A C 1
ATOM 1549 O O . LYS A 1 201 ? -4.417 8.599 -13.060 1.00 96.81 201 LYS A O 1
ATOM 1554 N N . VAL A 1 202 ? -2.979 6.948 -12.529 1.00 95.19 202 VAL A N 1
ATOM 1555 C CA . VAL A 1 202 ? -1.775 7.659 -12.984 1.00 95.19 202 VAL A CA 1
ATOM 1556 C C . VAL A 1 202 ? -1.843 7.979 -14.481 1.00 95.19 202 VAL A C 1
ATOM 1558 O O . VAL A 1 202 ? -2.450 7.261 -15.282 1.00 95.19 202 VAL A O 1
ATOM 1561 N N . VAL A 1 203 ? -1.195 9.074 -14.872 1.00 94.06 203 VAL A N 1
ATOM 1562 C CA . VAL A 1 203 ? -1.234 9.572 -16.249 1.00 94.06 203 VAL A CA 1
ATOM 1563 C C . VAL A 1 203 ? -0.387 8.692 -17.169 1.00 94.06 203 VAL A C 1
ATOM 1565 O O . VAL A 1 203 ? 0.763 8.377 -16.866 1.00 94.06 203 VAL A O 1
ATOM 1568 N N . ARG A 1 204 ? -0.966 8.337 -18.326 1.00 91.06 204 ARG A N 1
ATOM 1569 C CA . ARG A 1 204 ? -0.311 7.596 -19.422 1.00 91.06 204 ARG A CA 1
ATOM 1570 C C . ARG A 1 204 ? 0.365 6.300 -18.969 1.00 91.06 204 ARG A C 1
ATOM 1572 O O . ARG A 1 204 ? 1.454 5.969 -19.436 1.00 91.06 204 ARG A O 1
ATOM 1579 N N . TYR A 1 205 ? -0.325 5.550 -18.108 1.00 90.88 205 TYR A N 1
ATOM 1580 C CA . TYR A 1 205 ? 0.102 4.206 -17.749 1.00 90.88 205 TYR A CA 1
ATOM 1581 C C . TYR A 1 205 ? 0.279 3.310 -18.979 1.00 90.88 205 TYR A C 1
ATOM 1583 O O . TYR A 1 205 ? -0.541 3.348 -19.900 1.00 90.88 205 TYR A O 1
ATOM 1591 N N . GLN A 1 206 ? 1.330 2.494 -18.974 1.00 87.75 206 GLN A N 1
ATOM 1592 C CA . GLN A 1 206 ? 1.589 1.478 -19.994 1.00 87.75 206 GLN A CA 1
ATOM 1593 C C . GLN A 1 206 ? 2.045 0.195 -19.306 1.00 87.75 206 GLN A C 1
ATOM 1595 O O . GLN A 1 206 ? 3.036 0.223 -18.580 1.00 87.75 206 GLN A O 1
ATOM 1600 N N . ASP A 1 207 ? 1.356 -0.922 -19.543 1.00 83.00 207 ASP A N 1
ATOM 1601 C CA . ASP A 1 207 ? 1.793 -2.220 -19.024 1.00 83.00 207 ASP A CA 1
ATOM 1602 C C . ASP A 1 207 ? 3.244 -2.491 -19.439 1.00 83.00 207 ASP A C 1
ATOM 1604 O O . ASP A 1 207 ? 3.602 -2.235 -20.592 1.00 83.00 207 ASP A O 1
ATOM 1608 N N . PRO A 1 208 ? 4.097 -3.054 -18.571 1.00 75.69 208 PRO A N 1
ATOM 1609 C CA . PRO A 1 208 ? 5.308 -3.703 -19.046 1.00 75.69 208 PRO A CA 1
ATOM 1610 C C . PRO A 1 208 ? 4.906 -4.790 -20.056 1.00 75.69 208 PRO A C 1
ATOM 1612 O O . PRO A 1 208 ? 3.984 -5.552 -19.775 1.00 75.69 208 PRO A O 1
ATOM 1615 N N . PRO A 1 209 ? 5.543 -4.925 -21.228 1.00 67.19 209 PRO A N 1
ATOM 1616 C CA . PRO A 1 209 ? 6.703 -4.198 -21.756 1.00 67.19 209 PRO A CA 1
ATOM 1617 C C . PRO A 1 209 ? 6.353 -3.093 -22.788 1.00 67.19 209 PRO A C 1
ATOM 1619 O O . PRO A 1 209 ? 7.200 -2.714 -23.597 1.00 67.19 209 PRO A O 1
ATOM 1622 N N . ALA A 1 210 ? 5.100 -2.628 -22.836 1.00 60.94 210 ALA A N 1
ATOM 1623 C CA . ALA A 1 210 ? 4.623 -1.626 -23.795 1.00 60.94 210 ALA A CA 1
ATOM 1624 C C . ALA A 1 210 ? 5.307 -0.255 -23.627 1.00 60.94 210 ALA A C 1
ATOM 1626 O O . ALA A 1 210 ? 5.371 0.517 -24.586 1.00 60.94 210 ALA A O 1
ATOM 1627 N N . ASN A 1 211 ? 5.862 0.020 -22.442 1.00 60.47 211 ASN A N 1
ATOM 1628 C CA . ASN A 1 211 ? 6.682 1.191 -22.162 1.00 60.47 211 ASN A CA 1
ATOM 1629 C C . ASN A 1 211 ? 8.052 1.100 -22.854 1.00 60.47 211 ASN A C 1
ATOM 1631 O O . ASN A 1 211 ? 8.899 0.313 -22.451 1.00 60.47 211 ASN A O 1
ATOM 1635 N N . ASP A 1 212 ? 8.236 1.908 -23.908 1.00 62.66 212 ASP A N 1
ATOM 1636 C CA . ASP A 1 212 ? 9.432 1.990 -24.770 1.00 62.66 212 ASP A CA 1
ATOM 1637 C C . ASP A 1 212 ? 10.315 0.726 -24.735 1.00 62.66 212 ASP A C 1
ATOM 1639 O O . ASP A 1 212 ? 11.331 0.692 -24.032 1.00 62.66 212 ASP A O 1
ATOM 1643 N N . PRO A 1 213 ? 9.964 -0.314 -25.514 1.00 58.94 213 PRO A N 1
ATOM 1644 C CA . PRO A 1 213 ? 10.662 -1.595 -25.510 1.00 58.94 213 PRO A CA 1
ATOM 1645 C C . PRO A 1 213 ? 12.183 -1.494 -25.636 1.00 58.94 213 PRO A C 1
ATOM 1647 O O . PRO A 1 213 ? 12.899 -2.376 -25.172 1.00 58.94 213 PRO A O 1
ATOM 1650 N N . ARG A 1 214 ? 12.688 -0.414 -26.246 1.00 58.62 214 ARG A N 1
ATOM 1651 C CA . ARG A 1 214 ? 14.118 -0.163 -26.446 1.00 58.62 214 ARG A CA 1
ATOM 1652 C C . ARG A 1 214 ? 14.871 0.175 -25.158 1.00 58.62 214 ARG A C 1
ATOM 1654 O O . ARG A 1 214 ? 16.094 0.070 -25.157 1.00 58.62 214 ARG A O 1
ATOM 1661 N N . GLN A 1 215 ? 14.185 0.562 -24.080 1.00 68.00 215 GLN A N 1
ATOM 1662 C CA . GLN A 1 215 ? 14.827 0.805 -22.784 1.00 68.00 215 GLN A CA 1
ATOM 1663 C C . GLN A 1 215 ? 15.250 -0.491 -22.087 1.00 68.00 215 GLN A C 1
ATOM 1665 O O . GLN A 1 215 ? 16.281 -0.516 -21.420 1.00 68.00 215 GLN A O 1
ATOM 1670 N N . PHE A 1 216 ? 14.482 -1.568 -22.258 1.00 69.00 216 PHE A N 1
ATOM 1671 C CA . PHE A 1 216 ? 14.727 -2.846 -21.582 1.00 69.00 216 PHE A CA 1
ATOM 1672 C C . PHE A 1 216 ? 15.214 -3.948 -22.527 1.00 69.00 216 PHE A C 1
ATOM 1674 O O . PHE A 1 216 ? 15.876 -4.889 -22.090 1.00 69.00 216 PHE A O 1
ATOM 1681 N N . TYR A 1 217 ? 14.912 -3.846 -23.823 1.00 72.62 217 TYR A N 1
ATOM 1682 C CA . TYR A 1 217 ? 15.209 -4.881 -24.805 1.00 72.62 217 TYR A CA 1
ATOM 1683 C C . TYR A 1 217 ? 16.067 -4.332 -25.941 1.00 72.62 217 TYR A C 1
ATOM 1685 O O . TYR A 1 217 ? 15.704 -3.371 -26.617 1.00 72.62 217 TYR A O 1
ATOM 1693 N N . LEU A 1 218 ? 17.180 -5.018 -26.216 1.00 76.50 218 LEU A N 1
ATOM 1694 C CA . LEU A 1 218 ? 17.949 -4.813 -27.448 1.00 76.50 218 LEU A CA 1
ATOM 1695 C C . LEU A 1 218 ? 17.137 -5.243 -28.680 1.00 76.50 218 LEU A C 1
ATOM 1697 O O . LEU A 1 218 ? 17.198 -4.599 -29.725 1.00 76.50 218 LEU A O 1
ATOM 1701 N N . ASN A 1 219 ? 16.362 -6.324 -28.549 1.00 81.44 219 ASN A N 1
ATOM 1702 C CA . ASN A 1 219 ? 15.404 -6.784 -29.545 1.00 81.44 219 ASN A CA 1
ATOM 1703 C C . ASN A 1 219 ? 14.121 -7.240 -28.840 1.00 81.44 219 ASN A C 1
ATOM 1705 O O . ASN A 1 219 ? 14.131 -8.215 -28.095 1.00 81.44 219 ASN A O 1
ATOM 1709 N N . TYR A 1 220 ? 13.026 -6.519 -29.067 1.00 84.31 220 TYR A N 1
ATOM 1710 C CA . TYR A 1 220 ? 11.747 -6.769 -28.405 1.00 84.31 220 TYR A CA 1
ATOM 1711 C C . TYR A 1 220 ? 11.006 -8.000 -28.946 1.00 84.31 220 TYR A C 1
ATOM 1713 O O . TYR A 1 220 ? 10.311 -8.681 -28.198 1.00 84.31 2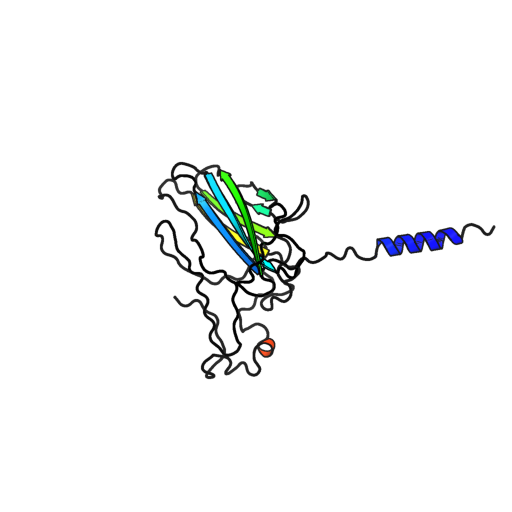20 TYR A O 1
ATOM 1721 N N . ALA A 1 221 ? 11.144 -8.293 -30.243 1.00 87.25 221 ALA A N 1
ATOM 1722 C CA . ALA A 1 221 ? 10.362 -9.341 -30.897 1.00 87.25 221 ALA A CA 1
ATOM 1723 C C . ALA A 1 221 ? 10.640 -10.760 -30.353 1.00 87.25 221 ALA A C 1
ATOM 1725 O O . ALA A 1 221 ? 9.676 -11.499 -30.203 1.00 87.25 221 ALA A O 1
ATOM 1726 N N . PRO A 1 222 ? 11.888 -11.138 -30.009 1.00 89.81 222 PRO A N 1
ATOM 1727 C CA . PRO A 1 222 ? 12.215 -12.352 -29.263 1.00 89.81 222 PRO A CA 1
ATOM 1728 C C . PRO A 1 222 ? 12.551 -12.034 -27.792 1.00 89.81 222 PRO A C 1
ATOM 1730 O O . PRO A 1 222 ? 13.506 -12.571 -27.239 1.00 89.81 222 PRO A O 1
ATOM 1733 N N . GLY A 1 223 ? 11.848 -11.075 -27.182 1.00 86.38 223 GLY A N 1
ATOM 1734 C CA . GLY A 1 223 ? 12.176 -10.560 -25.850 1.00 86.38 223 GLY A CA 1
ATOM 1735 C C . GLY A 1 223 ? 11.707 -11.434 -24.681 1.00 86.38 223 GLY A C 1
ATOM 1736 O O . GLY A 1 223 ? 12.077 -11.154 -23.542 1.00 86.38 223 GLY A O 1
ATOM 1737 N N . ASN A 1 224 ? 10.876 -12.453 -24.917 1.00 89.44 224 ASN A N 1
ATOM 1738 C CA . ASN A 1 224 ? 10.466 -13.386 -23.869 1.00 89.44 224 ASN A CA 1
ATOM 1739 C C . ASN A 1 224 ? 11.589 -14.375 -23.500 1.00 89.44 224 ASN A C 1
ATOM 1741 O O . ASN A 1 224 ? 12.571 -14.526 -24.220 1.00 89.44 224 ASN A O 1
ATOM 1745 N N . GLU A 1 225 ? 11.415 -15.097 -22.391 1.00 91.12 225 GLU A N 1
ATOM 1746 C CA . GLU A 1 225 ? 12.405 -16.068 -21.894 1.00 91.12 225 GLU A CA 1
ATOM 1747 C C . GLU A 1 225 ? 12.756 -17.181 -22.894 1.00 91.12 225 GLU A C 1
ATOM 1749 O O . GLU A 1 225 ? 13.870 -17.699 -22.895 1.00 91.12 225 GLU A O 1
ATOM 1754 N N . LYS A 1 226 ? 11.820 -17.543 -23.774 1.00 92.00 226 LYS A N 1
ATOM 1755 C CA . LYS A 1 226 ? 12.025 -18.580 -24.792 1.00 92.00 226 LYS A CA 1
ATOM 1756 C C . LYS A 1 226 ? 12.712 -18.057 -26.056 1.00 92.00 226 LYS A C 1
ATOM 1758 O O . LYS A 1 226 ? 13.127 -18.861 -26.888 1.00 92.00 226 LYS A O 1
ATOM 1763 N N . GLY A 1 227 ? 12.808 -16.740 -26.226 1.00 91.44 227 GLY A N 1
ATOM 1764 C CA . GLY A 1 227 ? 13.272 -16.096 -27.451 1.00 91.44 227 GLY A CA 1
ATOM 1765 C C . GLY A 1 227 ? 12.359 -16.307 -28.665 1.00 91.44 227 GLY A C 1
ATOM 1766 O O . GLY A 1 227 ? 12.782 -16.050 -29.790 1.00 91.44 227 GLY A O 1
ATOM 1767 N N . ASP A 1 228 ? 11.130 -16.793 -28.471 1.00 93.56 228 ASP A N 1
ATOM 1768 C CA . ASP A 1 228 ? 10.197 -17.154 -29.551 1.00 93.56 228 ASP A CA 1
ATOM 1769 C C . ASP A 1 228 ? 9.081 -16.120 -29.766 1.00 93.56 228 ASP A C 1
ATOM 1771 O O . ASP A 1 228 ? 8.273 -16.252 -30.688 1.00 93.56 228 ASP A O 1
ATOM 1775 N N . GLY A 1 229 ? 9.051 -15.065 -28.950 1.00 90.12 229 GLY A N 1
ATOM 1776 C CA . GLY A 1 229 ? 8.053 -14.010 -29.045 1.00 90.12 229 GLY A CA 1
ATOM 1777 C C . GLY A 1 229 ? 8.304 -12.836 -28.097 1.00 90.12 229 GLY A C 1
ATOM 1778 O O . GLY A 1 229 ? 9.283 -12.826 -27.342 1.00 90.12 229 GLY A O 1
ATOM 1779 N N . PRO A 1 230 ? 7.428 -11.817 -28.138 1.00 87.94 230 PRO A N 1
ATOM 1780 C CA . PRO A 1 230 ? 7.542 -10.660 -27.269 1.00 87.94 230 PRO A CA 1
ATOM 1781 C C . PRO A 1 230 ? 7.226 -11.030 -25.808 1.00 87.94 230 PRO A C 1
ATOM 1783 O O . PRO A 1 230 ? 6.507 -12.004 -25.555 1.00 87.94 230 PRO A O 1
ATOM 1786 N N . PRO A 1 231 ? 7.728 -10.256 -24.831 1.00 87.38 231 PRO A N 1
ATOM 1787 C CA . PRO A 1 231 ? 7.375 -10.428 -23.429 1.00 87.38 231 PRO A CA 1
ATOM 1788 C C . PRO A 1 231 ? 5.882 -10.162 -23.203 1.00 87.38 231 PRO A C 1
ATOM 1790 O O . PRO A 1 231 ? 5.24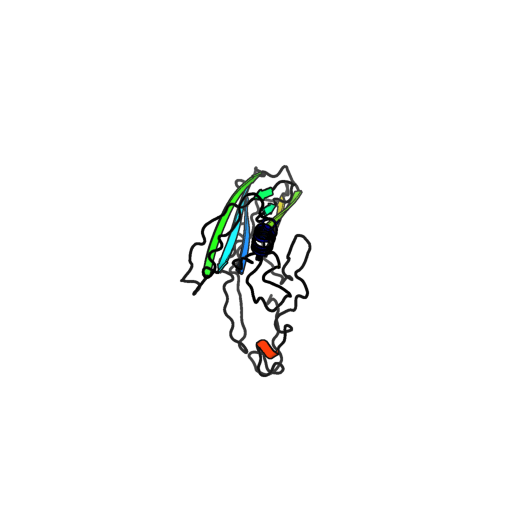8 -9.398 -23.930 1.00 87.38 231 PRO A O 1
ATOM 1793 N N . SER A 1 232 ? 5.328 -10.764 -22.154 1.00 86.06 232 SER A N 1
ATOM 1794 C CA . SER A 1 232 ? 3.929 -10.588 -21.752 1.00 86.06 232 SER A CA 1
ATOM 1795 C C . SER A 1 232 ? 3.832 -10.319 -20.257 1.00 86.06 232 SER A C 1
ATOM 1797 O O . SER A 1 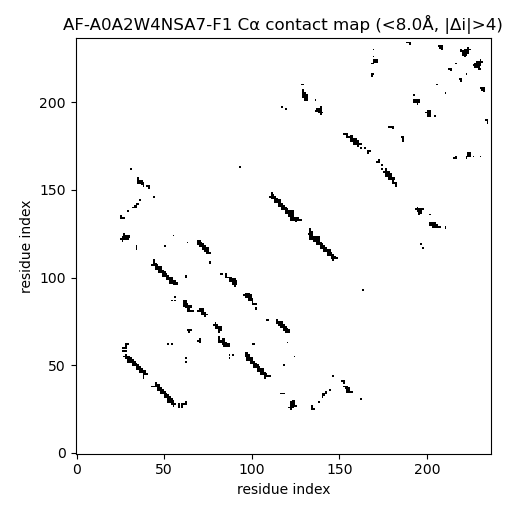232 ? 4.607 -10.898 -19.497 1.00 86.06 232 SER A O 1
ATOM 1799 N N . PHE A 1 233 ? 2.826 -9.557 -19.839 1.00 86.44 233 PHE A N 1
ATOM 1800 C CA . PHE A 1 233 ? 2.514 -9.293 -18.438 1.00 86.44 233 PHE A CA 1
ATOM 1801 C C . PHE A 1 233 ? 1.086 -9.751 -18.142 1.00 86.44 233 PHE A C 1
ATOM 1803 O O . PHE A 1 233 ? 0.157 -9.382 -18.856 1.00 86.44 233 PHE A O 1
ATOM 1810 N N . ARG A 1 234 ? 0.926 -10.649 -17.165 1.00 86.12 234 ARG A N 1
ATOM 1811 C CA . ARG A 1 234 ? -0.363 -11.263 -16.819 1.00 86.12 234 ARG A CA 1
ATOM 1812 C C . ARG A 1 234 ? -0.352 -11.809 -15.396 1.00 86.12 234 ARG A C 1
ATOM 1814 O O . ARG A 1 234 ? 0.704 -12.197 -14.902 1.00 86.12 234 ARG A O 1
ATOM 1821 N N . VAL A 1 235 ? -1.537 -11.927 -14.803 1.00 85.19 235 VAL A N 1
ATOM 1822 C CA . VAL A 1 235 ? -1.759 -12.792 -13.637 1.00 85.19 235 VAL A CA 1
ATOM 1823 C C . VAL A 1 235 ? -1.768 -14.243 -14.111 1.00 85.19 235 VAL A C 1
ATOM 1825 O O . VAL A 1 235 ? -2.334 -14.556 -15.163 1.00 85.19 235 VAL A O 1
ATOM 1828 N N . ILE A 1 236 ? -1.107 -15.118 -13.360 1.00 79.75 236 ILE A N 1
ATOM 1829 C CA . ILE A 1 236 ? -1.194 -16.564 -13.557 1.00 79.75 236 ILE A CA 1
ATOM 1830 C C . ILE A 1 236 ? -2.228 -17.064 -12.542 1.00 79.75 236 ILE A C 1
ATOM 1832 O O . ILE A 1 236 ? -1.947 -16.953 -11.349 1.00 79.75 236 ILE A O 1
ATOM 1836 N N . PRO A 1 237 ? -3.419 -17.497 -12.995 1.00 68.12 237 PRO A N 1
ATOM 1837 C CA . PRO A 1 237 ? -4.469 -17.997 -12.113 1.00 68.12 237 PRO A CA 1
ATOM 1838 C C . PRO A 1 237 ? -4.112 -19.350 -11.491 1.00 68.12 237 PRO A C 1
ATOM 1840 O O . PRO A 1 237 ? -3.307 -20.097 -12.100 1.00 68.12 237 PRO A O 1
#